Protein AF-A0A960VAU7-F1 (afdb_monomer_lite)

Sequence (285 aa):
MLDACRDVLYTSKSSSRNSIRTKRYDEAEVSAIFYSTKAGFFSYEDDESDYGVFTKYLIYGMEGKADENKDGVVSFYELEQYVQAGVKDWSLKKNKQQKPFTRLNSERTGDLAITIANNPDVSLVDKPVPKPSRSPYVLRSLILPGWGQFYEEKRKRGYAFSILSGLLFLNWYFKDKDHKTTQSEFDNLPIIPAVNGEGNVFAQNYLFSYSKREELNNSTIAVNQAFTILALVWFYNVFDAYYFKKEQNFFNLQFSMYKVNFPSENIPLNSKVETIYDLGLEWRF

Secondary structure (DSSP, 8-state):
-B-S--------S-S----TTGGGTTTSSSEEEEESS-TT----B-SSSSSBHHHHHHHHIIIIIT-SS-SSEEEHHHHHHHHHHHHHHHHHHTT-----EEEEES---S--EEEE----SS-TTTS---PPPSHHHHHHHHHSTTHHHHHTT-HHHHHHHHHHHHHHHHHHHHHHHHHHHHHHHHHT--PPP--TT-THHHHHHHHHHHHHHHHHHHHHHHHHHHHHHHHHHHHHHHHHHHH--S-------EEEEEE-----SS--TT-----PEEEEEE---

Foldseek 3Di:
DDQFAQEDPPDDDDDDPPDPDPPVCLPPQKDKDKYFADHNFGFACDPQFPDTQLVLQLQVQQLAVLVPVPPQFRWPVSSVVSSQVSSVVVCVVVVHDGGMDMDMDHDDDDIGTDHGNNPDPDGPRNDDDPDDDLVVLLVLLLVAQLRSCVVLVVNVNSVVRRVVLVVLVVQLVVLVVVLVVLVVVLVPDDQDDPDPDDPVSVVVNCVSNVVSVVVNVVSVVSNVVSVVVSVVSSVVSSVCSPPPNDPDPDWPFDWDWDFDDDPPDDDPPDDDDDGDIDTDTDGDD

pLDDT: mean 79.02, std 19.54, range [32.28, 98.31]

Radius of gyration: 34.98 Å; chains: 1; bounding box: 74×70×101 Å

Structure (mmCIF, N/CA/C/O backbone):
data_AF-A0A960VAU7-F1
#
_entry.id   AF-A0A960VAU7-F1
#
loop_
_atom_site.group_PDB
_atom_site.id
_atom_site.type_symbol
_atom_site.label_atom_id
_atom_site.label_alt_id
_atom_site.label_comp_id
_atom_site.label_asym_id
_atom_site.label_entity_id
_atom_site.label_seq_id
_atom_site.pdbx_PDB_ins_code
_atom_site.Cartn_x
_atom_site.Cartn_y
_atom_site.Cartn_z
_atom_site.occupancy
_atom_site.B_iso_or_equiv
_atom_site.auth_seq_id
_atom_site.auth_comp_id
_atom_site.auth_asym_id
_atom_site.auth_atom_id
_atom_site.pdbx_PDB_model_num
ATOM 1 N N . MET A 1 1 ? -20.290 5.180 19.093 1.00 76.06 1 MET A N 1
ATOM 2 C CA . MET A 1 1 ? -18.919 4.736 19.442 1.00 76.06 1 MET A CA 1
ATOM 3 C C . MET A 1 1 ? -17.935 5.476 18.551 1.00 76.06 1 MET A C 1
ATOM 5 O O . MET A 1 1 ? -18.303 5.785 17.424 1.00 76.06 1 MET A O 1
ATOM 9 N N . LEU A 1 2 ? -16.745 5.817 19.049 1.00 68.38 2 LEU A N 1
ATOM 10 C CA . LEU A 1 2 ? -15.728 6.557 18.298 1.00 68.38 2 LEU A CA 1
ATOM 11 C C . LEU A 1 2 ? -14.358 5.898 18.496 1.00 68.38 2 LEU A C 1
ATOM 13 O O . LEU A 1 2 ? -13.782 6.004 19.581 1.00 68.38 2 LEU A O 1
ATOM 17 N N . ASP A 1 3 ? -13.858 5.239 17.447 1.00 76.44 3 ASP A N 1
ATOM 18 C CA . ASP A 1 3 ? -12.515 4.655 17.411 1.00 76.44 3 ASP A CA 1
ATOM 19 C C . ASP A 1 3 ? -11.574 5.536 16.585 1.00 76.44 3 ASP A C 1
ATOM 21 O O . ASP A 1 3 ? -11.585 5.511 15.357 1.00 76.44 3 ASP A O 1
ATOM 25 N N . ALA A 1 4 ? -10.831 6.403 17.272 1.00 71.19 4 ALA A N 1
ATOM 26 C CA . ALA A 1 4 ? -9.833 7.272 16.663 1.00 71.19 4 ALA A CA 1
ATOM 27 C C . ALA A 1 4 ? -8.863 7.802 17.725 1.00 71.19 4 ALA A C 1
ATOM 29 O O . ALA A 1 4 ? -9.223 7.970 18.894 1.00 71.19 4 ALA A O 1
ATOM 30 N N . CYS A 1 5 ? -7.643 8.147 17.305 1.00 70.12 5 CYS A N 1
ATOM 31 C CA . CYS A 1 5 ? -6.726 8.930 18.131 1.00 70.12 5 CYS A CA 1
ATOM 32 C C . CYS A 1 5 ? -7.365 10.266 18.531 1.00 70.12 5 CYS A C 1
ATOM 34 O O . CYS A 1 5 ? -8.048 10.915 17.736 1.00 70.12 5 CYS A O 1
ATOM 36 N N . ARG A 1 6 ? -7.102 10.710 19.762 1.00 71.19 6 ARG A N 1
ATOM 37 C CA . ARG A 1 6 ? -7.610 11.989 20.279 1.00 71.19 6 ARG A CA 1
ATOM 38 C C . ARG A 1 6 ? -6.466 12.923 20.622 1.00 71.19 6 ARG A C 1
ATOM 40 O O . ARG A 1 6 ? -6.367 13.391 21.757 1.00 71.19 6 ARG A O 1
ATOM 47 N N . ASP A 1 7 ? -5.598 13.160 19.649 1.00 57.59 7 ASP A N 1
ATOM 48 C CA . ASP A 1 7 ? -4.445 14.023 19.852 1.00 57.59 7 ASP A CA 1
ATOM 49 C C . ASP A 1 7 ? -4.868 15.493 19.997 1.00 57.59 7 ASP A C 1
ATOM 51 O O . ASP A 1 7 ? -5.822 15.960 19.363 1.00 57.59 7 ASP A O 1
ATOM 55 N N . VAL A 1 8 ? -4.178 16.219 20.872 1.00 50.66 8 VAL A N 1
ATOM 56 C CA . VAL A 1 8 ? -4.416 17.645 21.091 1.00 50.66 8 VAL A CA 1
ATOM 57 C C . VAL A 1 8 ? -3.441 18.380 20.185 1.00 50.66 8 VAL A C 1
ATOM 59 O O . VAL A 1 8 ? -2.271 18.533 20.521 1.00 50.66 8 VAL A O 1
ATOM 62 N N . LEU A 1 9 ? -3.903 18.825 19.014 1.00 40.69 9 LEU A N 1
ATOM 63 C CA . LEU A 1 9 ? -3.088 19.666 18.138 1.00 40.69 9 LEU A CA 1
ATOM 64 C C . LEU A 1 9 ? -2.771 20.982 18.864 1.00 40.69 9 LEU A C 1
ATOM 66 O O . LEU A 1 9 ? -3.582 21.911 18.899 1.00 40.69 9 LEU A O 1
ATOM 70 N N . TYR A 1 10 ? -1.584 21.074 19.457 1.00 43.72 10 TYR A N 1
ATOM 71 C CA . TYR A 1 10 ? -1.000 22.346 19.854 1.00 43.72 10 TYR A CA 1
ATOM 72 C C . TYR A 1 10 ? -0.493 23.051 18.597 1.00 43.72 10 TYR A C 1
ATOM 74 O O . TYR A 1 10 ? 0.651 22.847 18.212 1.00 43.72 10 TYR A O 1
ATOM 82 N N . THR A 1 11 ? -1.321 23.879 17.948 1.00 39.28 11 THR A N 1
ATOM 83 C CA . THR A 1 11 ? -0.829 25.057 17.208 1.00 39.28 11 THR A CA 1
ATOM 84 C C . THR A 1 11 ? -1.952 25.954 16.659 1.00 39.28 11 THR A C 1
ATOM 86 O O . THR A 1 11 ? -2.894 25.486 16.034 1.00 39.28 11 THR A O 1
ATOM 89 N N . SER A 1 12 ? -1.762 27.252 16.934 1.00 35.28 12 SER A N 1
ATOM 90 C CA . SER A 1 12 ? -2.098 28.479 16.187 1.00 35.28 12 SER A CA 1
ATOM 91 C C . SER A 1 12 ? -3.520 28.777 15.663 1.00 35.28 12 SER A C 1
ATOM 93 O O . SER A 1 12 ? -4.378 27.936 15.434 1.00 35.28 12 SER A O 1
ATOM 95 N N . LYS A 1 13 ? -3.762 30.091 15.580 1.00 40.19 13 LYS A N 1
ATOM 96 C CA . LYS A 1 13 ? -5.006 30.804 15.267 1.00 40.19 13 LYS A CA 1
ATOM 97 C C . LYS A 1 13 ? -5.776 30.269 14.046 1.00 40.19 13 LYS A C 1
ATOM 99 O O . LYS A 1 13 ? -5.205 29.957 13.013 1.00 40.19 13 LYS A O 1
ATOM 104 N N . SER A 1 14 ? -7.100 30.365 14.192 1.00 36.12 14 SER A N 1
ATOM 105 C CA . SER A 1 14 ? -8.167 30.319 13.182 1.00 36.12 14 SER A CA 1
ATOM 106 C C . SER A 1 14 ? -8.413 28.994 12.455 1.00 36.12 14 SER A C 1
ATOM 108 O O . SER A 1 14 ? -7.985 28.786 11.329 1.00 36.12 14 SER A O 1
ATOM 110 N N . SER A 1 15 ? -9.273 28.167 13.044 1.00 36.00 15 SER A N 1
ATOM 111 C CA . SER A 1 15 ? -10.522 27.744 12.401 1.00 36.00 15 SER A CA 1
ATOM 112 C C . SER A 1 15 ? -11.427 27.111 13.460 1.00 36.00 15 SER A C 1
ATOM 114 O O . SER A 1 15 ? -10.957 26.498 14.416 1.00 36.00 15 SER A O 1
ATOM 116 N N . SER A 1 16 ? -12.724 27.359 13.332 1.00 43.41 16 SER A N 1
ATOM 117 C CA . SER A 1 16 ? -13.814 26.973 14.230 1.00 43.41 16 SER A CA 1
ATOM 118 C C . SER A 1 16 ? -13.639 25.591 14.893 1.00 43.41 16 SER A C 1
ATOM 120 O O . SER A 1 16 ? -13.709 24.556 14.233 1.00 43.41 16 SER A O 1
ATOM 122 N N . ARG A 1 17 ? -13.476 25.575 16.229 1.00 44.00 17 ARG A N 1
ATOM 123 C CA . ARG A 1 17 ? -13.615 24.382 17.088 1.00 44.00 17 ARG A CA 1
ATOM 124 C C . ARG A 1 17 ? -15.081 23.937 17.133 1.00 44.00 17 ARG A C 1
ATOM 126 O O . ARG A 1 17 ? -15.746 24.060 18.154 1.00 44.00 17 ARG A O 1
ATOM 133 N N . ASN A 1 18 ? -15.579 23.399 16.032 1.00 44.69 18 ASN A N 1
ATOM 134 C CA . ASN A 1 18 ? -16.808 22.621 16.024 1.00 44.69 18 ASN A CA 1
ATOM 135 C C . ASN A 1 18 ? -16.420 21.142 16.027 1.00 44.69 18 ASN A C 1
ATOM 137 O O . ASN A 1 18 ? -16.518 20.453 15.014 1.00 44.69 18 ASN A O 1
ATOM 141 N N . SER A 1 19 ? -15.957 20.654 17.186 1.00 49.19 19 SER A N 1
ATOM 142 C CA . SER A 1 19 ? -15.949 19.216 17.463 1.00 49.19 19 SER A CA 1
ATOM 143 C C . SER A 1 19 ? -17.355 18.688 17.192 1.00 49.19 19 SER A C 1
ATOM 145 O O . SER A 1 19 ? -18.313 19.336 17.619 1.00 49.19 19 SER A O 1
ATOM 147 N N . ILE A 1 20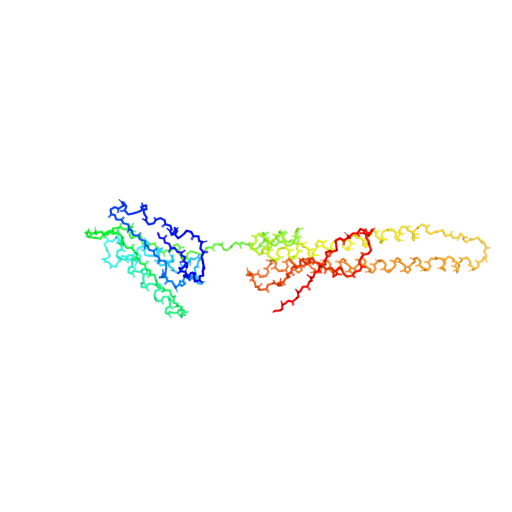 ? -17.462 17.570 16.468 1.00 50.12 20 ILE A N 1
ATOM 148 C CA . ILE A 1 20 ? -18.701 16.873 16.084 1.00 50.12 20 ILE A CA 1
ATOM 149 C C . ILE A 1 20 ? -19.822 17.164 17.093 1.00 50.12 20 ILE A C 1
ATOM 151 O O . ILE A 1 20 ? -19.800 16.674 18.217 1.00 50.12 20 ILE A O 1
ATOM 155 N N . ARG A 1 21 ? -20.723 18.066 16.680 1.00 47.34 21 ARG A N 1
ATOM 156 C CA . ARG A 1 21 ? -21.895 18.613 17.379 1.00 47.34 21 ARG A CA 1
ATOM 157 C C . ARG A 1 21 ? -22.299 17.878 18.670 1.00 47.34 21 ARG A C 1
ATOM 159 O O . ARG A 1 21 ? -23.204 17.052 18.644 1.00 47.34 21 ARG A O 1
ATOM 166 N N . THR A 1 22 ? -21.739 18.285 19.807 1.00 49.72 22 THR A N 1
ATOM 167 C CA . THR A 1 22 ? -22.285 17.983 21.146 1.00 49.72 22 THR A CA 1
ATOM 168 C C . THR A 1 22 ? -23.718 18.519 21.275 1.00 49.72 22 THR A C 1
ATOM 170 O O . THR A 1 22 ? -24.607 17.804 21.713 1.00 49.72 22 THR A O 1
ATOM 173 N N . LYS A 1 23 ? -23.978 19.705 20.699 1.00 44.09 23 LYS A N 1
ATOM 174 C CA . LYS A 1 23 ? -25.284 20.389 20.721 1.00 44.09 23 LYS A CA 1
ATOM 175 C C . LYS A 1 23 ? -26.468 19.614 20.132 1.00 44.09 23 LYS A C 1
ATOM 177 O O . LYS A 1 23 ? -27.598 19.991 20.391 1.00 44.09 23 LYS A O 1
ATOM 182 N N . ARG A 1 24 ? -26.243 18.593 19.292 1.00 44.56 24 ARG A N 1
ATOM 183 C CA . ARG A 1 24 ? -27.342 17.840 18.648 1.00 44.56 24 ARG A CA 1
ATOM 184 C C . ARG A 1 24 ? -27.825 16.649 19.477 1.00 44.56 24 ARG A C 1
ATOM 186 O O . ARG A 1 24 ? -28.847 16.072 19.139 1.00 44.56 24 ARG A O 1
ATOM 193 N N . TYR A 1 25 ? -27.071 16.284 20.511 1.00 48.47 25 TYR A N 1
ATOM 194 C CA . TYR A 1 25 ? -27.387 15.188 21.426 1.00 48.47 25 TYR A CA 1
ATOM 195 C C . TYR A 1 25 ? -27.735 15.690 22.831 1.00 48.47 25 TYR A C 1
ATOM 197 O O . TYR A 1 25 ? -28.168 14.894 23.651 1.00 48.47 25 TYR A O 1
ATOM 205 N N . ASP A 1 26 ? -27.583 16.994 23.095 1.00 50.84 26 ASP A N 1
ATOM 206 C CA . A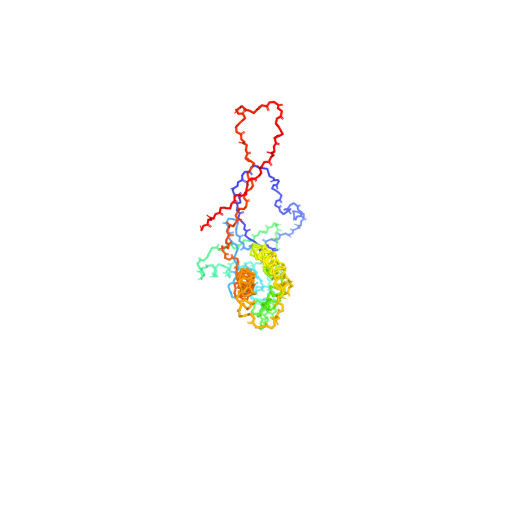SP A 1 26 ? -27.997 17.623 24.357 1.00 50.84 26 ASP A CA 1
ATOM 207 C C . ASP A 1 26 ? -29.534 17.588 24.550 1.00 50.84 26 ASP A C 1
ATOM 209 O O . ASP A 1 26 ? -30.010 17.752 25.666 1.00 50.84 26 ASP A O 1
ATOM 213 N N . GLU A 1 27 ? -30.309 17.345 23.481 1.00 51.97 27 GLU A N 1
ATOM 214 C CA . GLU A 1 27 ? -31.772 17.150 23.517 1.00 51.97 27 GLU A CA 1
ATOM 215 C C . GLU A 1 27 ? -32.192 15.682 23.735 1.00 51.97 27 GLU A C 1
ATOM 217 O O . GLU A 1 27 ? -33.371 15.405 23.946 1.00 51.97 27 GLU A O 1
ATOM 222 N N . ALA A 1 28 ? -31.259 14.725 23.654 1.00 55.03 28 ALA A N 1
ATOM 223 C CA . ALA A 1 28 ? -31.566 13.322 23.910 1.00 55.03 28 ALA A CA 1
ATOM 224 C C . ALA A 1 28 ? -31.606 13.070 25.422 1.00 55.03 28 ALA A C 1
ATOM 226 O O . ALA A 1 28 ? -30.663 13.417 26.128 1.00 55.03 28 ALA A O 1
ATOM 227 N N . GLU A 1 29 ? -32.665 12.415 25.906 1.00 68.44 29 GLU A N 1
ATOM 228 C CA . GLU A 1 29 ? -32.838 12.104 27.333 1.00 68.44 29 GLU A CA 1
ATOM 229 C C . GLU A 1 29 ? -31.673 11.275 27.889 1.00 68.44 29 GLU A C 1
ATOM 231 O O . GLU A 1 29 ? -31.278 11.474 29.031 1.00 68.44 29 GLU A O 1
ATOM 236 N N . VAL A 1 30 ? -31.067 10.404 27.070 1.00 74.31 30 VAL A N 1
ATOM 237 C CA . VAL A 1 30 ? -29.842 9.657 27.391 1.00 74.31 30 VAL A CA 1
ATOM 238 C C . VAL A 1 30 ? -28.910 9.627 26.179 1.00 74.31 30 VAL A C 1
ATOM 240 O O . VAL A 1 30 ? -29.268 9.106 25.124 1.00 74.31 30 VAL A O 1
ATOM 243 N N . SER A 1 31 ? -27.681 10.136 26.325 1.00 81.06 31 SER A N 1
ATOM 244 C CA . SER A 1 31 ? -26.626 10.007 25.309 1.00 81.06 31 SER A CA 1
ATOM 245 C C . S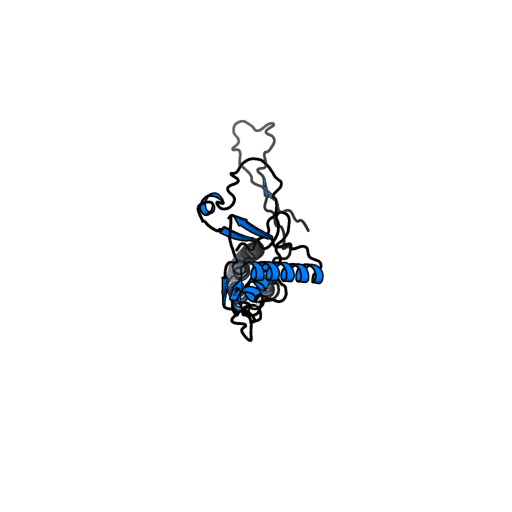ER A 1 31 ? -25.348 9.432 25.912 1.00 81.06 31 SER A C 1
ATOM 247 O O . SER A 1 31 ? -24.770 10.014 26.831 1.00 81.06 31 SER A O 1
ATOM 249 N N . ALA A 1 32 ? -24.844 8.342 25.332 1.00 84.56 32 ALA A N 1
ATOM 250 C CA . ALA A 1 32 ? -23.584 7.726 25.727 1.00 84.56 32 ALA A CA 1
ATOM 251 C C . ALA A 1 32 ? -22.605 7.599 24.553 1.00 84.56 32 ALA A C 1
ATOM 253 O O . ALA A 1 32 ? -22.964 7.191 23.448 1.00 84.56 32 ALA A O 1
ATOM 254 N N . ILE A 1 33 ? -21.337 7.931 24.795 1.00 86.50 33 ILE A N 1
ATOM 255 C CA . ILE A 1 33 ? -20.266 7.862 23.802 1.00 86.50 33 ILE A CA 1
ATOM 256 C C . ILE A 1 33 ? -19.095 7.076 24.382 1.00 86.50 33 ILE A C 1
ATOM 258 O O . ILE A 1 33 ? -18.392 7.565 25.263 1.00 86.50 33 ILE A O 1
ATOM 262 N N . PHE A 1 34 ? -18.840 5.894 23.826 1.00 89.00 34 PHE A N 1
ATOM 263 C CA . PHE A 1 34 ? -17.594 5.162 24.040 1.00 89.00 34 PHE A CA 1
ATOM 264 C C . PHE A 1 34 ? -16.494 5.721 23.132 1.00 89.00 34 PHE A C 1
ATOM 266 O O . PHE A 1 34 ? -16.633 5.686 21.905 1.00 89.00 34 PHE A O 1
ATOM 273 N N . TYR A 1 35 ? -15.420 6.229 23.731 1.00 88.88 35 TYR A N 1
ATOM 274 C CA . TYR A 1 35 ? -14.193 6.637 23.053 1.00 88.88 35 TYR A CA 1
ATOM 275 C C . TYR A 1 35 ? -13.119 5.563 23.224 1.00 88.88 35 TYR A C 1
ATOM 277 O O . TYR A 1 35 ? -12.860 5.118 24.346 1.00 88.88 35 TYR A O 1
ATOM 285 N N . SER A 1 36 ? -12.423 5.225 22.137 1.00 88.56 36 SER A N 1
ATOM 286 C CA . SER A 1 36 ? -11.337 4.237 22.169 1.00 88.56 36 SER A CA 1
ATOM 287 C C . SER A 1 36 ? -10.146 4.636 23.032 1.00 88.56 36 SER A C 1
ATOM 289 O O . SER A 1 36 ? -9.410 3.775 23.517 1.00 88.56 36 SER A O 1
ATOM 291 N N . THR A 1 37 ? -9.964 5.938 23.262 1.00 88.38 37 THR A N 1
ATOM 292 C CA . THR A 1 37 ? -8.900 6.467 24.110 1.00 88.38 37 THR A CA 1
ATOM 293 C C . THR A 1 37 ? -9.269 7.830 24.722 1.00 88.38 37 THR A C 1
ATOM 295 O O . THR A 1 37 ? -10.202 8.512 24.278 1.00 88.38 37 THR A O 1
ATOM 298 N N . LYS A 1 38 ? -8.557 8.248 25.774 1.00 85.75 38 LYS A N 1
ATOM 299 C CA . LYS A 1 38 ? -8.675 9.579 26.394 1.00 85.75 38 LYS A CA 1
ATOM 300 C C . LYS A 1 38 ? -8.021 10.638 25.503 1.00 85.75 38 LYS A C 1
ATOM 302 O O . LYS A 1 38 ? -7.160 10.336 24.685 1.00 85.75 38 LYS A O 1
ATOM 307 N N . ALA A 1 39 ? -8.419 11.899 25.672 1.00 81.69 39 ALA A N 1
ATOM 308 C CA . ALA A 1 39 ? -7.739 13.005 24.996 1.00 81.69 39 ALA A CA 1
ATOM 309 C C . ALA A 1 39 ? -6.242 13.026 25.366 1.00 81.69 39 ALA A C 1
ATOM 311 O O . ALA A 1 39 ? -5.904 12.858 26.537 1.00 81.69 39 ALA A O 1
ATOM 312 N N . GLY A 1 40 ? -5.375 13.209 24.369 1.00 78.81 40 GLY A N 1
ATOM 313 C CA . GLY A 1 40 ? -3.916 13.143 24.500 1.00 78.81 40 GLY A CA 1
ATOM 314 C C . GLY A 1 40 ? -3.318 11.732 24.449 1.00 78.81 40 GLY A C 1
ATOM 315 O O . GLY A 1 40 ? -2.120 11.587 24.662 1.00 78.81 40 GLY A O 1
ATOM 316 N N . PHE A 1 41 ? -4.119 10.693 24.184 1.00 85.25 41 PHE A N 1
ATOM 317 C CA . PHE A 1 41 ? -3.646 9.313 24.044 1.00 85.25 41 PHE A CA 1
ATOM 318 C C . PHE A 1 41 ? -3.901 8.767 22.631 1.00 85.25 41 PHE A C 1
ATOM 320 O O . PHE A 1 41 ? -4.758 9.257 21.888 1.00 85.25 41 PHE A O 1
ATOM 327 N N . PHE A 1 42 ? -3.153 7.722 22.274 1.00 85.75 42 PHE A N 1
ATOM 328 C CA . PHE A 1 42 ? -3.274 7.021 20.996 1.00 85.75 42 PHE A CA 1
ATOM 329 C C . PHE A 1 42 ? -4.358 5.934 21.057 1.00 85.75 42 PHE A C 1
ATOM 331 O O . PHE A 1 42 ? -4.617 5.371 22.127 1.00 85.75 42 PHE A O 1
ATOM 338 N N . SER A 1 43 ? -4.994 5.666 19.913 1.00 88.81 43 SER A N 1
ATOM 339 C CA . SER A 1 43 ? -5.745 4.429 19.655 1.00 88.81 43 SER A CA 1
ATOM 340 C C . SER A 1 43 ? -4.847 3.514 18.829 1.00 88.81 43 SER A C 1
ATOM 342 O O . SER A 1 43 ? -4.208 3.993 17.889 1.00 88.81 43 SER A O 1
ATOM 344 N N . TYR A 1 44 ? -4.747 2.240 19.201 1.00 90.50 44 TYR A N 1
ATOM 345 C CA . TYR A 1 44 ? -3.898 1.272 18.513 1.00 90.50 44 TYR A CA 1
ATOM 346 C C . TYR A 1 44 ? -4.725 0.244 17.746 1.00 90.50 44 TYR A C 1
ATOM 348 O O . TYR A 1 44 ? -5.819 -0.140 18.165 1.00 90.50 44 TYR A O 1
ATOM 356 N N . GLU A 1 45 ? -4.132 -0.233 16.656 1.00 89.38 45 GLU A N 1
ATOM 357 C CA . GLU A 1 45 ? -4.542 -1.458 15.976 1.00 89.38 45 GLU A CA 1
ATOM 358 C C . GLU A 1 45 ? -4.029 -2.678 16.745 1.00 89.38 45 GLU A C 1
ATOM 360 O O . GLU A 1 45 ? -2.961 -2.627 17.365 1.00 89.38 45 GLU A O 1
ATOM 365 N N . ASP A 1 46 ? -4.797 -3.763 16.728 1.00 86.19 46 ASP A N 1
ATOM 366 C CA . ASP A 1 46 ? -4.351 -5.043 17.266 1.00 86.19 46 ASP A CA 1
ATOM 367 C C . ASP A 1 46 ? -3.521 -5.792 16.212 1.00 86.19 46 ASP A C 1
ATOM 369 O O . ASP A 1 46 ? -3.879 -5.839 15.043 1.00 86.19 46 ASP A O 1
ATOM 373 N N . ASP A 1 47 ? -2.398 -6.398 16.600 1.00 81.81 47 ASP A N 1
ATOM 374 C CA . ASP A 1 47 ? -1.538 -7.109 15.636 1.00 81.81 47 ASP A CA 1
ATOM 375 C C . ASP A 1 47 ? -2.123 -8.473 15.216 1.00 81.81 47 ASP A C 1
ATOM 377 O O . ASP A 1 47 ? -1.705 -9.067 14.218 1.00 81.81 47 ASP A O 1
ATOM 381 N N . GLU A 1 48 ? -3.047 -8.997 16.024 1.00 82.69 48 GLU A N 1
ATOM 382 C CA . GLU A 1 48 ? -3.607 -10.348 15.924 1.00 82.69 48 GLU A CA 1
ATOM 383 C C . GLU A 1 48 ? -4.993 -10.370 15.265 1.00 82.69 48 GLU A C 1
ATOM 385 O O . GLU A 1 48 ? -5.463 -11.440 14.881 1.00 82.69 48 GLU A O 1
ATOM 390 N N . SER A 1 49 ? -5.632 -9.211 15.097 1.00 83.81 49 SER A N 1
ATOM 391 C CA . SER A 1 49 ? -6.928 -9.067 14.433 1.00 83.81 49 SER A CA 1
ATOM 392 C C . SER A 1 49 ? -6.920 -7.871 13.481 1.00 83.81 49 SER A C 1
ATOM 394 O O . SER A 1 49 ? -6.086 -6.983 13.592 1.00 83.81 49 SER A O 1
ATOM 396 N N . ASP A 1 50 ? -7.862 -7.829 12.542 1.00 82.88 50 ASP A N 1
ATOM 397 C CA . ASP A 1 50 ? -7.994 -6.717 11.585 1.00 82.88 50 ASP A CA 1
ATOM 398 C C . ASP A 1 50 ? -8.760 -5.512 12.178 1.00 82.88 50 ASP A C 1
ATOM 400 O O . ASP A 1 50 ? -9.245 -4.646 11.449 1.00 82.88 50 ASP A O 1
ATOM 404 N N . TYR A 1 51 ? -8.894 -5.460 13.506 1.00 88.75 51 TYR A N 1
ATOM 405 C CA . TYR A 1 51 ? -9.632 -4.429 14.225 1.00 88.75 51 TYR A CA 1
ATOM 406 C C . TYR A 1 51 ? -8.717 -3.636 15.161 1.00 88.75 51 TYR A C 1
ATOM 408 O O . TYR A 1 51 ? -7.778 -4.168 15.759 1.00 88.75 51 TYR A O 1
ATOM 416 N N . GLY A 1 52 ? -9.097 -2.379 15.394 1.00 91.56 52 GLY A N 1
ATOM 417 C CA . GLY A 1 52 ? -8.587 -1.585 16.505 1.00 91.56 52 GLY A CA 1
ATOM 418 C C . GLY A 1 52 ? -8.771 -2.322 17.828 1.00 91.56 52 GLY A C 1
ATOM 419 O O . GLY A 1 52 ? -9.787 -2.988 18.034 1.00 91.56 52 GLY A O 1
ATOM 420 N N . VAL A 1 53 ? -7.832 -2.177 18.763 1.00 94.44 53 VAL A N 1
ATOM 421 C CA . VAL A 1 53 ? -7.878 -2.871 20.067 1.00 94.44 53 VAL A CA 1
ATOM 422 C C . VAL A 1 53 ? -9.195 -2.595 20.792 1.00 94.44 53 VAL A C 1
ATOM 424 O O . VAL A 1 53 ? -9.816 -3.502 21.343 1.00 94.44 53 VAL A O 1
ATOM 427 N N . PHE A 1 54 ? -9.655 -1.342 20.765 1.00 95.75 54 PHE A N 1
ATOM 428 C CA . PHE A 1 54 ? -10.947 -0.960 21.330 1.00 95.75 54 PHE A CA 1
ATOM 429 C C . PHE A 1 54 ? -12.106 -1.671 20.626 1.00 95.75 54 PHE A C 1
ATOM 431 O O . PHE A 1 54 ? -12.953 -2.261 21.292 1.00 95.75 54 PHE A O 1
ATOM 438 N N . THR A 1 55 ? -12.123 -1.644 19.292 1.00 95.00 55 THR A N 1
ATOM 439 C CA . THR A 1 55 ? -13.163 -2.289 18.483 1.00 95.00 55 THR A CA 1
ATOM 440 C C . THR A 1 55 ? -13.202 -3.804 18.715 1.00 95.00 55 THR A C 1
ATOM 442 O O . THR A 1 55 ? -14.285 -4.364 18.860 1.00 95.00 55 THR A O 1
ATOM 445 N N . LYS A 1 56 ? -12.046 -4.462 18.867 1.00 94.88 56 LYS A N 1
ATOM 446 C CA . LYS A 1 56 ? -11.932 -5.880 19.240 1.00 94.88 56 LYS A CA 1
ATOM 447 C C . LYS A 1 56 ? -12.674 -6.203 20.539 1.00 94.88 56 LYS A C 1
ATOM 449 O O . LYS A 1 56 ? -13.548 -7.067 20.549 1.00 94.88 56 LYS A O 1
ATOM 454 N N . TYR A 1 57 ? -12.362 -5.501 21.630 1.00 96.56 57 TYR A N 1
ATOM 455 C CA . TYR A 1 57 ? -13.022 -5.753 22.917 1.00 96.56 57 TYR A CA 1
ATOM 456 C C . TYR A 1 57 ? -14.487 -5.328 22.921 1.00 96.56 57 TYR A C 1
ATOM 458 O O . TYR A 1 57 ? -15.301 -5.942 23.605 1.00 96.56 57 TYR A O 1
ATOM 466 N N . LEU A 1 58 ? -14.838 -4.315 22.135 1.00 96.00 58 LEU A N 1
ATOM 467 C CA . LEU A 1 58 ? -16.220 -3.904 21.962 1.00 96.00 58 LEU A CA 1
ATOM 468 C C . LEU A 1 58 ? -17.058 -5.006 21.297 1.00 96.00 58 LEU A C 1
ATOM 470 O O . LEU A 1 58 ? -18.129 -5.327 21.802 1.00 96.00 58 LEU A O 1
ATOM 474 N N . ILE A 1 59 ? -16.561 -5.610 20.212 1.00 95.31 59 ILE A N 1
ATOM 475 C CA . ILE A 1 59 ? -17.240 -6.722 19.529 1.00 95.31 59 ILE A CA 1
ATOM 476 C C . ILE A 1 59 ? -17.376 -7.914 20.477 1.00 95.31 59 ILE A C 1
ATOM 478 O O . ILE A 1 59 ? -18.482 -8.410 20.662 1.00 95.31 59 ILE A O 1
ATOM 482 N N . TYR A 1 60 ? -16.290 -8.324 21.138 1.00 96.56 60 TYR A N 1
ATOM 483 C CA . TYR A 1 60 ? -16.335 -9.407 22.125 1.00 96.56 60 TYR A CA 1
ATOM 484 C C . TYR A 1 60 ? -17.366 -9.163 23.233 1.00 96.56 60 TYR A C 1
ATOM 486 O O . TYR A 1 60 ? -18.108 -10.077 23.594 1.00 96.56 60 TYR A O 1
ATOM 494 N N . GLY A 1 61 ? -17.419 -7.941 23.770 1.00 96.69 61 GLY A N 1
ATOM 495 C CA . GLY A 1 61 ? -18.382 -7.576 24.800 1.00 96.69 61 GLY A CA 1
ATOM 496 C C . GLY A 1 61 ? -19.816 -7.670 24.287 1.00 96.69 61 GLY A C 1
ATOM 497 O O . GLY A 1 61 ? -20.647 -8.311 24.921 1.00 96.69 61 GLY A O 1
ATOM 498 N N . MET A 1 62 ? -20.089 -7.116 23.102 1.00 96.12 62 MET A N 1
ATOM 499 C CA . MET A 1 62 ? -21.416 -7.164 22.477 1.00 96.12 62 MET A CA 1
ATOM 500 C C . MET A 1 62 ? -21.854 -8.574 22.052 1.00 96.12 62 MET A C 1
ATOM 502 O O . MET A 1 62 ? -23.046 -8.852 21.969 1.00 96.12 62 MET A O 1
ATOM 506 N N . GLU A 1 63 ? -20.916 -9.478 21.781 1.00 96.38 63 GLU A N 1
ATOM 507 C CA . GLU A 1 63 ? -21.225 -10.881 21.495 1.00 96.38 63 GLU A CA 1
ATOM 508 C C . GLU A 1 63 ? -21.675 -11.655 22.743 1.00 96.38 63 GLU A C 1
ATOM 510 O O . GLU A 1 63 ? -22.236 -12.738 22.598 1.00 96.38 63 GLU A O 1
ATOM 515 N N . GLY A 1 64 ? -21.483 -11.108 23.947 1.00 95.19 64 GLY A N 1
ATOM 516 C CA . GLY A 1 64 ? -21.916 -11.721 25.205 1.00 95.19 64 GLY A CA 1
ATOM 517 C C . GLY A 1 64 ? -20.804 -11.925 26.229 1.00 95.19 64 GLY A C 1
ATOM 518 O O . GLY A 1 64 ? -21.105 -12.240 27.373 1.00 95.19 64 GLY A O 1
ATOM 519 N N . LYS A 1 65 ? -19.526 -11.691 25.886 1.00 96.88 65 LYS A N 1
ATOM 520 C CA . LYS A 1 65 ? -18.420 -11.875 26.851 1.00 96.88 65 LYS A CA 1
ATOM 521 C C . LYS A 1 65 ? -18.429 -10.850 27.990 1.00 96.88 65 LYS A C 1
ATOM 523 O O . LYS A 1 65 ? -17.702 -11.038 28.960 1.00 96.88 65 LYS A O 1
ATOM 528 N N . ALA A 1 66 ? -19.200 -9.773 27.844 1.00 96.94 66 ALA A N 1
ATOM 529 C CA . ALA A 1 66 ? -19.400 -8.765 28.877 1.00 96.94 66 ALA A CA 1
ATOM 530 C C . ALA A 1 66 ? -20.534 -9.108 29.861 1.00 96.94 66 ALA A C 1
ATOM 532 O O . ALA A 1 66 ? -20.643 -8.419 30.864 1.00 96.94 66 ALA A O 1
ATOM 533 N N . ASP A 1 67 ? -21.345 -10.144 29.610 1.00 95.75 67 ASP A N 1
ATOM 534 C CA . ASP A 1 67 ? -22.424 -10.584 30.511 1.00 95.75 67 ASP A CA 1
ATOM 535 C C . ASP A 1 67 ? -21.828 -11.240 31.777 1.00 95.75 67 ASP A C 1
ATOM 537 O O . ASP A 1 67 ? -21.638 -12.458 31.865 1.00 95.75 67 ASP A O 1
ATOM 541 N N . GLU A 1 68 ? -21.423 -10.405 32.738 1.00 93.69 68 GLU A N 1
ATOM 542 C CA . GLU A 1 68 ? -20.786 -10.836 33.986 1.00 93.69 68 GLU A CA 1
ATOM 543 C C . GLU A 1 68 ? -21.787 -11.504 34.933 1.00 93.69 68 GLU A C 1
ATOM 545 O O . GLU A 1 68 ? -21.436 -12.454 35.644 1.00 93.69 68 GLU A O 1
ATOM 550 N N . ASN A 1 69 ? -23.029 -11.012 34.947 1.00 91.94 69 ASN A N 1
ATOM 551 C CA . ASN A 1 69 ? -24.072 -11.482 35.851 1.00 91.94 69 ASN A CA 1
ATOM 552 C C . ASN A 1 69 ? -24.801 -12.748 35.331 1.00 91.94 69 ASN A C 1
ATOM 554 O O . ASN A 1 69 ? -25.442 -13.445 36.124 1.00 91.94 69 ASN A O 1
ATOM 558 N N . LYS A 1 70 ? -24.616 -13.093 34.047 1.00 94.50 70 LYS A N 1
ATOM 559 C CA . LYS A 1 70 ? -25.183 -14.249 33.331 1.00 94.50 70 LYS A CA 1
ATOM 560 C C . LYS A 1 70 ? -26.705 -14.223 33.214 1.00 94.50 70 LYS A C 1
ATOM 562 O O . LYS A 1 70 ? -27.340 -15.282 33.243 1.00 94.50 70 LYS A O 1
ATOM 567 N N . ASP A 1 71 ? -27.294 -13.040 33.091 1.00 88.19 71 ASP A N 1
ATOM 568 C CA . ASP A 1 71 ? -28.730 -12.854 32.870 1.00 88.19 71 ASP A CA 1
ATOM 569 C C . ASP A 1 71 ? -29.130 -12.979 31.386 1.00 88.19 71 ASP A C 1
ATOM 571 O O . ASP A 1 71 ? -30.321 -12.966 31.058 1.00 88.19 71 ASP A O 1
ATOM 575 N N . GLY A 1 72 ? -28.154 -13.186 30.493 1.00 89.75 72 GLY A N 1
ATOM 576 C CA . GLY A 1 72 ? -28.362 -13.332 29.055 1.00 89.75 72 GLY A CA 1
ATOM 577 C C . GLY A 1 72 ? -28.446 -11.997 28.316 1.00 89.75 72 GLY A C 1
ATOM 578 O O . GLY A 1 72 ? -28.706 -11.978 27.108 1.00 89.75 72 GLY A O 1
ATOM 579 N N . VAL A 1 73 ? -28.227 -10.880 29.004 1.00 90.75 73 VAL A N 1
ATOM 580 C CA . VAL A 1 73 ? -28.210 -9.528 28.459 1.00 90.75 73 VAL A CA 1
ATOM 581 C C . VAL A 1 73 ? -26.861 -8.898 28.782 1.00 90.75 73 VAL A C 1
ATOM 583 O O . VAL A 1 73 ? -26.281 -9.106 29.831 1.00 90.75 73 VAL A O 1
ATOM 586 N N . VAL A 1 74 ? -26.338 -8.111 27.848 1.00 92.19 74 VAL A N 1
ATOM 587 C CA . VAL A 1 74 ? -25.176 -7.262 28.104 1.00 92.19 74 VAL A CA 1
ATOM 588 C C . VAL A 1 74 ? -25.673 -5.850 28.348 1.00 92.19 74 VAL A C 1
ATOM 590 O O . VAL A 1 74 ? -26.240 -5.206 27.451 1.00 92.19 74 VAL A O 1
ATOM 593 N N . SER A 1 75 ? -25.445 -5.357 29.557 1.00 92.81 75 SER A N 1
ATOM 594 C CA . SER A 1 75 ? -25.771 -3.997 29.955 1.00 92.81 75 SER A CA 1
ATOM 595 C C . SER A 1 75 ? -24.719 -2.981 29.492 1.00 92.81 75 SER A C 1
ATOM 597 O O . SER A 1 75 ? -23.612 -3.307 29.056 1.00 92.81 75 SER A O 1
ATOM 599 N N . PHE A 1 76 ? -25.057 -1.697 29.584 1.00 92.25 76 PHE A N 1
ATOM 600 C CA . PHE A 1 76 ? -24.142 -0.603 29.289 1.00 92.25 76 PHE A CA 1
ATOM 601 C C . PHE A 1 76 ? -22.949 -0.600 30.243 1.00 92.25 76 PHE A C 1
ATOM 603 O O . PHE A 1 76 ? -21.818 -0.402 29.796 1.00 92.25 76 PHE A O 1
ATOM 610 N N . TYR A 1 77 ? -23.200 -0.803 31.540 1.00 91.75 77 TYR A N 1
ATOM 611 C CA . TYR A 1 77 ? -22.147 -0.846 32.549 1.00 91.75 77 TYR A CA 1
ATOM 612 C C . TYR A 1 77 ? -21.220 -2.043 32.336 1.00 91.75 77 TYR A C 1
ATOM 614 O O . TYR A 1 77 ? -20.003 -1.878 32.333 1.00 91.75 77 TYR A O 1
ATOM 622 N N . GLU A 1 78 ? -21.788 -3.218 32.083 1.00 95.69 78 GLU A N 1
ATOM 623 C CA . GLU A 1 78 ? -21.052 -4.441 31.763 1.00 95.69 78 GLU A CA 1
ATOM 624 C C . GLU A 1 78 ? -20.158 -4.262 30.537 1.00 95.69 78 GLU A C 1
ATOM 626 O O . GLU A 1 78 ? -18.951 -4.512 30.587 1.00 95.69 78 GLU A O 1
ATOM 631 N N . LEU A 1 79 ? -20.716 -3.730 29.447 1.00 96.25 79 LEU A N 1
ATOM 632 C CA . LEU A 1 79 ? -19.950 -3.456 28.238 1.00 96.25 79 LEU A CA 1
ATOM 633 C C . LEU A 1 79 ? -18.832 -2.435 28.487 1.00 96.25 79 LEU A C 1
ATOM 635 O O . LEU A 1 79 ? -17.718 -2.596 27.985 1.00 96.25 79 LEU A O 1
ATOM 639 N N . GLU A 1 80 ? -19.108 -1.384 29.263 1.00 95.12 80 GLU A N 1
ATOM 640 C CA . GLU A 1 80 ? -18.105 -0.392 29.644 1.00 95.12 80 GLU A CA 1
ATOM 641 C C . GLU A 1 80 ? -16.950 -1.023 30.426 1.00 95.12 80 GLU A C 1
ATOM 643 O O . GLU A 1 80 ? -15.791 -0.827 30.047 1.00 95.12 80 GLU A O 1
ATOM 648 N N . GLN A 1 81 ? -17.251 -1.770 31.492 1.00 96.06 81 GLN A N 1
ATOM 649 C CA . GLN A 1 81 ? -16.240 -2.417 32.327 1.00 96.06 81 GLN A CA 1
ATOM 650 C C . GLN A 1 81 ? -15.413 -3.408 31.511 1.00 96.06 81 GLN A C 1
ATOM 652 O O . GLN A 1 81 ? -14.181 -3.343 31.540 1.00 96.06 81 GLN A O 1
ATOM 657 N N . TYR A 1 82 ? -16.072 -4.245 30.706 1.00 97.38 82 TYR A N 1
ATOM 658 C CA . TYR A 1 82 ? -15.416 -5.238 29.864 1.00 97.38 82 TYR A CA 1
ATOM 659 C C . TYR A 1 82 ? -14.422 -4.601 28.886 1.00 97.38 82 TYR A C 1
ATOM 661 O O . TYR A 1 82 ? -13.257 -5.001 28.810 1.00 97.38 82 TYR A O 1
ATOM 669 N N . VAL A 1 83 ? -14.849 -3.561 28.160 1.00 96.75 83 VAL A N 1
ATOM 670 C CA . VAL A 1 83 ? -13.985 -2.868 27.194 1.00 96.75 83 VAL A CA 1
ATOM 671 C C . VAL A 1 83 ? -12.832 -2.154 27.900 1.00 96.75 83 VAL A C 1
ATOM 673 O O . VAL A 1 83 ? -11.691 -2.215 27.435 1.00 96.75 83 VAL A O 1
ATOM 676 N N . GLN A 1 84 ? -13.092 -1.490 29.031 1.00 95.69 84 GLN A N 1
ATOM 677 C CA . GLN A 1 84 ? -12.046 -0.803 29.791 1.00 95.69 84 GLN A CA 1
ATOM 678 C C . GLN A 1 84 ? -11.001 -1.775 30.344 1.00 95.69 84 GLN A C 1
ATOM 680 O O . GLN A 1 84 ? -9.802 -1.502 30.228 1.00 95.69 84 GLN A O 1
ATOM 685 N N . ALA A 1 85 ? -11.437 -2.907 30.896 1.00 96.62 85 ALA A N 1
ATOM 686 C CA . ALA A 1 85 ? -10.562 -3.958 31.396 1.00 96.62 85 ALA A CA 1
ATOM 687 C C . ALA A 1 85 ? -9.735 -4.579 30.262 1.00 96.62 85 ALA A C 1
ATOM 689 O O . ALA A 1 85 ? -8.507 -4.605 30.340 1.00 96.62 85 ALA A O 1
ATOM 690 N N . GLY A 1 86 ? -10.381 -4.973 29.163 1.00 96.50 86 GLY A N 1
ATOM 691 C CA . GLY A 1 86 ? -9.720 -5.605 28.024 1.00 96.50 86 GLY A CA 1
ATOM 692 C C . GLY A 1 86 ? -8.630 -4.736 27.393 1.00 96.50 86 GLY A C 1
ATOM 693 O O . GLY A 1 86 ? -7.488 -5.173 27.233 1.00 96.50 86 GLY A O 1
ATOM 694 N N . VAL A 1 87 ? -8.935 -3.469 27.096 1.00 96.00 87 VAL A N 1
ATOM 695 C CA . VAL A 1 87 ? -7.953 -2.547 26.498 1.00 96.00 87 VAL A CA 1
ATOM 696 C C . VAL A 1 87 ? -6.816 -2.227 27.473 1.00 96.00 87 VAL A C 1
ATOM 698 O O . VAL A 1 87 ? -5.666 -2.075 27.048 1.00 96.00 87 VAL A O 1
ATOM 701 N N . LYS A 1 88 ? -7.102 -2.135 28.780 1.00 95.25 88 LYS A N 1
ATOM 702 C CA . LYS A 1 88 ? -6.077 -1.935 29.815 1.00 95.25 88 LYS A CA 1
ATOM 703 C C . LYS A 1 88 ? -5.130 -3.132 29.883 1.00 95.25 88 LYS A C 1
ATOM 705 O O . LYS A 1 88 ? -3.916 -2.934 29.870 1.00 95.25 88 LYS A O 1
ATOM 710 N N . ASP A 1 89 ? -5.663 -4.347 29.899 1.00 95.94 89 ASP A N 1
ATOM 711 C CA . ASP A 1 89 ? -4.869 -5.575 29.940 1.00 95.94 89 ASP A CA 1
ATOM 712 C C . ASP A 1 89 ? -4.007 -5.733 28.687 1.00 95.94 89 ASP A C 1
ATOM 714 O O . ASP A 1 89 ? -2.819 -6.047 28.784 1.00 95.94 89 ASP A O 1
ATOM 718 N N . TRP A 1 90 ? -4.569 -5.456 27.508 1.00 95.56 90 TRP A N 1
ATOM 719 C CA . TRP A 1 90 ? -3.812 -5.420 26.256 1.00 95.56 90 TRP A CA 1
ATOM 720 C C . TRP A 1 90 ? -2.691 -4.373 26.301 1.00 95.56 90 TRP A C 1
ATOM 722 O O . TRP A 1 90 ? -1.545 -4.676 25.963 1.00 95.56 90 TRP A O 1
ATOM 732 N N . SER A 1 91 ? -2.995 -3.164 26.787 1.00 94.12 91 SER A N 1
ATOM 733 C CA . SER A 1 91 ? -2.030 -2.063 26.900 1.00 94.12 91 SER A CA 1
ATOM 734 C C . SER A 1 91 ? -0.846 -2.444 27.789 1.00 94.12 91 SER A C 1
ATOM 736 O O . SER A 1 91 ? 0.304 -2.211 27.416 1.00 94.12 91 SER A O 1
ATOM 738 N N . LEU A 1 92 ? -1.112 -3.094 28.928 1.00 94.00 92 LEU A N 1
ATOM 739 C CA . LEU A 1 92 ? -0.076 -3.602 29.828 1.00 94.00 92 LEU A CA 1
ATOM 740 C C . LEU A 1 92 ? 0.778 -4.684 29.153 1.00 94.00 92 LEU A C 1
ATOM 742 O O . LEU A 1 92 ? 2.004 -4.600 29.184 1.00 94.00 92 LEU A O 1
ATOM 746 N N . LYS A 1 93 ? 0.148 -5.663 28.490 1.00 94.38 93 LYS A N 1
ATOM 747 C CA . LYS A 1 93 ? 0.847 -6.772 27.815 1.00 94.38 93 LYS A CA 1
ATOM 748 C C . LYS A 1 93 ? 1.740 -6.307 26.663 1.00 94.38 93 LYS A C 1
ATOM 750 O O . LYS A 1 93 ? 2.831 -6.840 26.488 1.00 94.38 93 LYS A O 1
ATOM 755 N N . LYS A 1 94 ? 1.295 -5.323 25.874 1.00 93.00 94 LYS A N 1
ATOM 756 C CA . LYS A 1 94 ? 2.027 -4.807 24.700 1.00 93.00 94 LYS A CA 1
ATOM 757 C C . LYS A 1 94 ? 2.920 -3.599 25.026 1.00 93.00 94 LYS A C 1
ATOM 759 O O . LYS A 1 94 ? 3.512 -3.023 24.114 1.00 93.00 94 LYS A O 1
ATOM 764 N N . ASN A 1 95 ? 3.026 -3.208 26.302 1.00 92.25 95 ASN A N 1
ATOM 765 C CA . ASN A 1 95 ? 3.746 -2.012 26.756 1.00 92.25 95 ASN A CA 1
ATOM 766 C C . ASN A 1 95 ? 3.334 -0.740 25.980 1.00 92.25 95 ASN A C 1
ATOM 768 O O . ASN A 1 95 ? 4.162 0.044 25.510 1.00 92.25 95 ASN A O 1
ATOM 772 N N . LYS A 1 96 ? 2.022 -0.566 25.793 1.00 92.25 96 LYS A N 1
ATOM 773 C CA . LYS A 1 96 ? 1.392 0.592 25.145 1.00 92.25 96 LYS A CA 1
ATOM 774 C C . LYS A 1 96 ? 0.535 1.348 26.155 1.00 92.25 96 LYS A C 1
ATOM 776 O O . LYS A 1 96 ? 0.195 0.839 27.217 1.00 92.25 96 LYS A O 1
ATOM 781 N N . GLN A 1 97 ? 0.172 2.584 25.824 1.00 89.56 97 GLN A N 1
ATOM 782 C CA . GLN A 1 97 ? -0.737 3.386 26.644 1.00 89.56 97 GLN A CA 1
ATOM 783 C C . GLN A 1 97 ? -1.992 3.742 25.850 1.00 89.56 97 GLN A C 1
ATOM 785 O O . GLN A 1 97 ? -2.014 4.753 25.150 1.00 89.56 97 GLN A O 1
ATOM 790 N N . GLN A 1 98 ? -3.037 2.925 25.985 1.00 91.31 98 GLN A N 1
ATOM 791 C CA . GLN A 1 98 ? -4.390 3.243 25.536 1.00 91.31 98 GLN A CA 1
ATOM 792 C C . GLN A 1 98 ? -5.329 3.226 26.738 1.00 91.31 98 GLN A C 1
ATOM 794 O O . GLN A 1 98 ? -5.302 2.313 27.560 1.00 91.31 98 GLN A O 1
ATOM 799 N N . LYS A 1 99 ? -6.130 4.281 26.879 1.00 90.94 99 LYS A N 1
ATOM 800 C CA . LYS A 1 99 ? -7.029 4.453 28.025 1.00 90.94 99 LYS A CA 1
ATOM 801 C C . LYS A 1 99 ? -8.424 4.756 27.500 1.00 90.94 99 LYS A C 1
ATOM 803 O O . LYS A 1 99 ? -8.700 5.936 27.293 1.00 90.94 99 LYS A O 1
ATOM 808 N N . PRO A 1 100 ? -9.278 3.754 27.243 1.00 90.94 100 PRO A N 1
ATOM 809 C CA . PRO A 1 100 ? -10.633 4.008 26.770 1.00 90.94 100 PRO A CA 1
ATOM 810 C C . PRO A 1 100 ? -11.403 4.855 27.784 1.00 90.94 100 PRO A C 1
ATOM 812 O O . PRO A 1 100 ? -11.078 4.904 28.975 1.00 90.94 100 PRO A O 1
ATOM 815 N N . PHE A 1 101 ? -12.390 5.591 27.291 1.00 88.25 101 PHE A N 1
ATOM 816 C CA . PHE A 1 101 ? -13.169 6.513 28.104 1.00 88.25 101 PHE A CA 1
ATOM 817 C C . PHE A 1 101 ? -14.595 6.586 27.594 1.00 88.25 101 PHE A C 1
ATOM 819 O O . PHE A 1 101 ? -14.817 6.775 26.401 1.00 88.25 101 PHE A O 1
ATOM 826 N N . THR A 1 102 ? -15.555 6.530 28.503 1.00 89.50 102 THR A N 1
ATOM 827 C CA . THR A 1 102 ? -16.966 6.666 28.166 1.00 89.50 102 THR A CA 1
ATOM 828 C C . THR A 1 102 ? -17.489 7.988 28.701 1.00 89.50 102 THR A C 1
ATOM 830 O O . THR A 1 102 ? -17.206 8.379 29.832 1.00 89.50 102 THR A O 1
ATOM 833 N N . ARG A 1 103 ? -18.240 8.709 27.870 1.00 85.62 103 ARG A N 1
ATOM 834 C CA . ARG A 1 103 ? -18.962 9.914 28.273 1.00 85.62 103 ARG A CA 1
ATOM 835 C C . ARG A 1 103 ? -20.450 9.615 28.275 1.00 85.62 103 ARG A C 1
ATOM 837 O O . ARG A 1 103 ? -20.996 9.304 27.221 1.00 85.62 103 ARG A O 1
ATOM 844 N N . LEU A 1 104 ? -21.085 9.770 29.427 1.00 83.44 104 LEU A N 1
ATOM 845 C CA . LEU A 1 104 ? -22.532 9.704 29.583 1.00 83.44 104 LEU A CA 1
ATOM 846 C C . LEU A 1 104 ? -23.050 11.120 29.861 1.00 83.44 104 LEU A C 1
ATOM 848 O O . LEU A 1 104 ? -22.609 11.763 30.810 1.00 83.44 104 LEU A O 1
ATOM 852 N N . ASN A 1 105 ? -23.936 11.620 29.006 1.00 75.44 105 ASN A N 1
ATOM 853 C CA . ASN A 1 105 ? -24.594 12.915 29.152 1.00 75.44 105 ASN A CA 1
ATOM 854 C C . ASN A 1 105 ? -26.076 12.657 29.456 1.00 75.44 105 ASN A C 1
ATOM 856 O O . ASN A 1 105 ? -26.862 12.595 28.514 1.00 75.44 105 ASN A O 1
ATOM 860 N N . SER A 1 106 ? -26.425 12.407 30.726 1.00 68.25 106 SER A N 1
ATOM 861 C CA . SER A 1 106 ? -27.812 12.294 31.217 1.00 68.25 106 SER A CA 1
ATOM 862 C C . SER A 1 106 ? -27.871 11.942 32.711 1.00 68.25 106 SER A C 1
ATOM 864 O O . SER A 1 106 ? -26.940 11.330 33.243 1.00 68.25 106 SER A O 1
ATOM 866 N N . GLU A 1 107 ? -28.979 12.297 33.364 1.00 70.69 107 GLU A N 1
ATOM 867 C CA . GLU A 1 107 ? -29.427 11.685 34.615 1.00 70.69 107 GLU A CA 1
ATOM 868 C C . GLU A 1 107 ? -30.180 10.386 34.291 1.00 70.69 107 GLU A C 1
ATOM 870 O O . GLU A 1 107 ? -31.296 10.414 33.780 1.00 70.69 107 GLU A O 1
ATOM 875 N N . ARG A 1 108 ? -29.570 9.230 34.578 1.00 69.19 108 ARG A N 1
ATOM 876 C CA . ARG A 1 108 ? -30.215 7.921 34.389 1.00 69.19 108 ARG A CA 1
ATOM 877 C C . ARG A 1 108 ? -30.612 7.294 35.719 1.00 69.19 108 ARG A C 1
ATOM 879 O O . ARG A 1 108 ? -29.867 7.383 36.694 1.00 69.19 108 ARG A O 1
ATOM 886 N N . THR A 1 109 ? -31.732 6.577 35.718 1.00 70.44 109 THR A N 1
ATOM 887 C CA . THR A 1 109 ? -32.099 5.639 36.785 1.00 70.44 109 THR A CA 1
ATOM 888 C C . THR A 1 109 ? -32.069 4.226 36.211 1.00 70.44 109 THR A C 1
ATOM 890 O O . THR A 1 109 ? -32.749 3.952 35.227 1.00 70.44 109 THR A O 1
ATOM 893 N N . GLY A 1 110 ? -31.279 3.339 36.816 1.00 77.31 110 GLY A N 1
ATOM 894 C CA . GLY A 1 110 ? -31.089 1.968 36.335 1.00 77.31 110 GLY A CA 1
ATOM 895 C C . GLY A 1 110 ? -30.012 1.819 35.255 1.00 77.31 110 GLY A C 1
ATOM 896 O O . GLY A 1 110 ? -29.285 2.763 34.922 1.00 77.31 110 GLY A O 1
ATOM 897 N N . ASP A 1 111 ? -29.889 0.597 34.740 1.00 83.88 111 ASP A N 1
ATOM 898 C CA . ASP A 1 111 ? -28.932 0.243 33.695 1.00 83.88 111 ASP A CA 1
ATOM 899 C C . ASP A 1 111 ? -29.605 0.054 32.330 1.00 83.88 111 ASP A C 1
ATOM 901 O O . ASP A 1 111 ? -30.804 -0.205 32.249 1.00 83.88 111 ASP A O 1
ATOM 905 N N . LEU A 1 112 ? -28.838 0.220 31.253 1.00 85.56 112 LEU A N 1
ATOM 906 C CA . LEU A 1 112 ? -29.344 0.141 29.883 1.00 85.56 112 LEU A CA 1
ATOM 907 C C . LEU A 1 112 ? -28.906 -1.174 29.242 1.00 85.56 112 LEU A C 1
ATOM 909 O O . LEU A 1 112 ? -27.714 -1.385 29.051 1.00 85.56 112 LEU A O 1
ATOM 913 N N . ALA A 1 113 ? -29.854 -2.024 28.857 1.00 87.75 113 ALA A N 1
ATOM 914 C CA . ALA A 1 113 ? -29.570 -3.192 28.028 1.00 87.75 113 ALA A CA 1
ATOM 915 C C . ALA A 1 113 ? -29.079 -2.754 26.635 1.00 87.75 113 ALA A C 1
ATOM 917 O O . ALA A 1 113 ? -29.729 -1.943 25.974 1.00 87.75 113 ALA A O 1
ATOM 918 N N . ILE A 1 114 ? -27.939 -3.285 26.188 1.00 90.00 114 ILE A N 1
ATOM 919 C CA . ILE A 1 114 ? -27.339 -2.960 24.885 1.00 90.00 114 ILE A CA 1
ATOM 920 C C . ILE A 1 114 ? -27.603 -4.064 23.867 1.00 90.00 114 ILE A C 1
ATOM 922 O O . ILE A 1 114 ? -27.937 -3.778 22.718 1.00 90.00 114 ILE A O 1
ATOM 926 N N . THR A 1 115 ? -27.433 -5.321 24.269 1.00 92.56 115 THR A N 1
ATOM 927 C CA . THR A 1 115 ? -27.570 -6.485 23.386 1.00 92.56 115 THR A CA 1
ATOM 928 C C . THR A 1 115 ? -27.868 -7.744 24.190 1.00 92.56 115 THR A C 1
ATOM 930 O O . THR A 1 115 ? -27.719 -7.761 25.407 1.00 92.56 115 THR A O 1
ATOM 933 N N . ILE A 1 116 ? -28.296 -8.796 23.501 1.00 91.31 116 ILE A N 1
ATOM 934 C CA . ILE A 1 116 ? -28.484 -10.134 24.064 1.00 91.31 116 ILE A CA 1
ATOM 935 C C . ILE A 1 116 ? -27.150 -10.884 23.962 1.00 91.31 116 ILE A C 1
ATOM 937 O O . ILE A 1 116 ? -26.457 -10.788 22.943 1.00 91.31 116 ILE A O 1
ATOM 941 N N . ALA A 1 117 ? -26.784 -11.615 25.012 1.00 92.88 117 ALA A N 1
ATOM 942 C CA . ALA A 1 117 ? -25.558 -12.396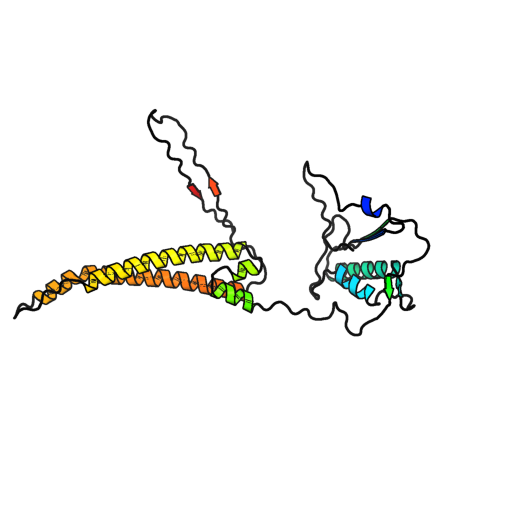 25.071 1.00 92.88 117 ALA A CA 1
ATOM 943 C C . ALA A 1 117 ? -25.707 -13.687 24.249 1.00 92.88 117 ALA A C 1
ATOM 945 O O . ALA A 1 117 ? -26.249 -14.689 24.710 1.00 92.88 117 ALA A O 1
ATOM 946 N N . ASN A 1 118 ? -25.216 -13.666 23.008 1.00 92.19 118 ASN A N 1
ATOM 947 C CA . ASN A 1 118 ? -25.310 -14.813 22.100 1.00 92.19 118 ASN A CA 1
ATOM 948 C C . ASN A 1 118 ? -24.156 -15.815 22.263 1.00 92.19 118 ASN A C 1
ATOM 950 O O . ASN A 1 118 ? -24.309 -16.966 21.872 1.00 92.19 118 ASN A O 1
ATOM 954 N N . ASN A 1 119 ? -23.012 -15.373 22.799 1.00 89.75 119 ASN A N 1
ATOM 955 C CA . ASN A 1 119 ? -21.790 -16.146 23.038 1.00 89.75 119 ASN A CA 1
ATOM 956 C C . ASN A 1 119 ? -21.467 -17.151 21.911 1.00 89.75 119 ASN A C 1
ATOM 958 O O . ASN A 1 119 ? -21.460 -18.358 22.151 1.00 89.75 119 ASN A O 1
ATOM 962 N N . PRO A 1 120 ? -21.221 -16.678 20.671 1.00 91.50 120 PRO A N 1
ATOM 963 C CA . PRO A 1 120 ? -20.946 -17.563 19.545 1.00 91.50 120 PRO A CA 1
ATOM 964 C C . PRO A 1 120 ? -19.658 -18.365 19.772 1.00 91.50 120 PRO A C 1
ATOM 966 O O . PRO A 1 120 ? -18.679 -17.834 20.297 1.00 91.50 120 PRO A O 1
ATOM 969 N N . ASP A 1 121 ? -19.623 -19.608 19.281 1.00 90.12 121 ASP A N 1
ATOM 970 C CA . ASP A 1 121 ? -18.437 -20.479 19.366 1.00 90.12 121 ASP A CA 1
ATOM 971 C C . ASP A 1 121 ? -17.187 -19.846 18.727 1.00 90.12 121 ASP A C 1
ATOM 973 O O . ASP A 1 121 ? -16.061 -20.076 19.168 1.00 90.12 121 ASP A O 1
ATOM 977 N N . VAL A 1 122 ? -17.385 -19.037 17.677 1.00 89.06 122 VAL A N 1
ATOM 978 C CA . VAL A 1 122 ? -16.330 -18.282 16.991 1.00 89.06 122 VAL A CA 1
ATOM 979 C C . VAL A 1 122 ? -16.756 -16.825 16.855 1.00 89.06 122 VAL A C 1
ATOM 981 O O . VAL A 1 122 ? -17.718 -16.515 16.145 1.00 89.06 122 VAL A O 1
ATOM 984 N N . SER A 1 123 ? -16.000 -15.931 17.491 1.00 90.75 123 SER A N 1
ATOM 985 C CA . SER A 1 123 ? -16.202 -14.485 17.395 1.00 90.75 123 SER A CA 1
ATOM 986 C C . SER A 1 123 ? -15.921 -13.960 15.988 1.00 90.75 123 SER A C 1
ATOM 988 O O . SER A 1 123 ? -15.057 -14.473 15.272 1.00 90.75 123 SER A O 1
ATOM 990 N N . LEU A 1 124 ? -16.589 -12.872 15.604 1.00 86.75 124 LEU A N 1
ATOM 991 C CA . LEU A 1 124 ? -16.267 -12.122 14.388 1.00 86.75 124 LEU A CA 1
ATOM 992 C C . LEU A 1 124 ? -14.841 -11.558 14.386 1.00 86.75 124 LEU A C 1
ATOM 994 O O . LEU A 1 124 ? -14.272 -11.375 13.311 1.00 86.75 124 LEU A O 1
ATOM 998 N N . VAL A 1 125 ? -14.266 -11.304 15.563 1.00 88.75 125 VAL A N 1
ATOM 999 C CA . VAL A 1 125 ? -12.875 -10.852 15.705 1.00 88.75 125 VAL A CA 1
ATOM 1000 C C . VAL A 1 125 ? -11.888 -11.959 15.335 1.00 88.75 125 VAL A C 1
ATOM 1002 O O . VAL A 1 125 ? -10.846 -11.682 14.748 1.00 88.75 125 VAL A O 1
ATOM 1005 N N . ASP A 1 126 ? -12.227 -13.208 15.657 1.00 88.62 126 ASP A N 1
ATOM 1006 C CA . ASP A 1 126 ? -11.330 -14.358 15.509 1.00 88.62 126 ASP A CA 1
ATOM 1007 C C . ASP A 1 126 ? -11.378 -14.952 14.090 1.00 88.62 126 ASP A C 1
ATOM 1009 O O . ASP A 1 126 ? -10.552 -15.793 13.723 1.00 88.62 126 ASP A O 1
ATOM 1013 N N . LYS A 1 127 ? -12.338 -14.521 13.259 1.00 84.62 127 LYS A N 1
ATOM 1014 C CA . LYS A 1 127 ? -12.420 -14.948 11.860 1.00 84.62 127 LYS A CA 1
ATOM 1015 C C . LYS A 1 127 ? -11.269 -14.330 11.062 1.00 84.62 127 LYS A C 1
ATOM 1017 O O . LYS A 1 127 ? -11.147 -13.105 11.029 1.00 84.62 127 LYS A O 1
ATOM 1022 N N . PRO A 1 128 ? -10.462 -15.136 10.346 1.00 74.62 128 PRO A N 1
ATOM 1023 C CA . PRO A 1 128 ? -9.413 -14.600 9.497 1.00 74.62 128 PRO A CA 1
ATOM 1024 C C . PRO A 1 128 ? -10.052 -13.789 8.370 1.00 74.62 128 PRO A C 1
ATOM 1026 O O . PRO A 1 128 ? -10.733 -14.332 7.497 1.00 74.62 128 PRO A O 1
ATOM 1029 N N . VAL A 1 129 ? -9.831 -12.480 8.380 1.00 69.12 129 VAL A N 1
ATOM 1030 C CA . VAL A 1 129 ? -10.236 -11.616 7.275 1.00 69.12 129 VAL A CA 1
ATOM 1031 C C . VAL A 1 129 ? -9.331 -11.936 6.078 1.00 69.12 129 VAL A C 1
ATOM 1033 O O . VAL A 1 129 ? -8.100 -11.979 6.215 1.00 69.12 129 VAL A O 1
ATOM 1036 N N . PRO A 1 130 ? -9.896 -12.219 4.890 1.00 69.00 130 PRO A N 1
ATOM 1037 C CA . PRO A 1 130 ? -9.096 -12.510 3.713 1.00 69.00 130 PRO A CA 1
ATOM 1038 C C . PRO A 1 130 ? -8.288 -11.267 3.334 1.00 69.00 130 PRO A C 1
ATOM 1040 O O . PRO A 1 130 ? -8.828 -10.279 2.838 1.00 69.00 130 PRO A O 1
ATOM 1043 N N . LYS A 1 131 ? -6.971 -11.317 3.556 1.00 68.06 131 LYS A N 1
ATOM 1044 C CA . LYS A 1 131 ? -6.061 -10.248 3.132 1.00 68.06 131 LYS A CA 1
ATOM 1045 C C . LYS A 1 131 ? -6.155 -10.112 1.608 1.00 68.06 131 LYS A C 1
ATOM 1047 O O . LYS A 1 131 ? -6.069 -11.133 0.918 1.00 68.06 131 LYS A O 1
ATOM 1052 N N . PRO A 1 132 ? -6.322 -8.892 1.063 1.00 70.06 132 PRO A N 1
ATOM 1053 C CA . PRO A 1 132 ? -6.456 -8.708 -0.374 1.00 70.06 132 PRO A CA 1
ATOM 1054 C C . PRO A 1 132 ? -5.240 -9.309 -1.083 1.00 70.06 132 PRO A C 1
ATOM 1056 O O . PRO A 1 132 ? -4.091 -9.060 -0.705 1.00 70.06 132 PRO A O 1
ATOM 1059 N N . SER A 1 133 ? -5.500 -10.133 -2.101 1.00 81.81 133 SER A N 1
ATOM 1060 C CA . SER A 1 133 ? -4.441 -10.733 -2.911 1.00 81.81 133 SER A CA 1
ATOM 1061 C C . SER A 1 133 ? -3.563 -9.643 -3.527 1.00 81.81 133 SER A C 1
ATOM 1063 O O . SER A 1 133 ? -4.048 -8.569 -3.881 1.00 81.81 133 SER A O 1
ATOM 1065 N N . ARG A 1 134 ? -2.265 -9.924 -3.682 1.00 82.69 134 ARG A N 1
ATOM 1066 C CA . ARG A 1 134 ? -1.309 -9.000 -4.311 1.00 82.69 134 ARG A CA 1
ATOM 1067 C C . ARG A 1 134 ? -1.350 -9.017 -5.833 1.00 82.69 134 ARG A C 1
ATOM 1069 O O . ARG A 1 134 ? -0.920 -8.055 -6.467 1.00 82.69 134 ARG A O 1
ATOM 1076 N N . SER A 1 135 ? -1.886 -10.084 -6.420 1.00 87.81 135 SER A N 1
ATOM 1077 C CA . SER A 1 135 ? -1.957 -10.276 -7.870 1.00 87.81 135 SER A CA 1
ATOM 1078 C C . SER A 1 135 ? -2.541 -9.075 -8.632 1.00 87.81 135 SER A C 1
ATOM 1080 O O . SER A 1 135 ? -1.976 -8.717 -9.664 1.00 87.81 135 SER A O 1
ATOM 1082 N N . PRO A 1 136 ? -3.597 -8.387 -8.147 1.00 89.81 136 PRO A N 1
ATOM 1083 C CA . PRO A 1 136 ? -4.148 -7.224 -8.832 1.00 89.81 136 PRO A CA 1
ATOM 1084 C C . PRO A 1 136 ? -3.180 -6.032 -8.896 1.00 89.81 136 PRO A C 1
ATOM 1086 O O . PRO A 1 136 ? -3.204 -5.300 -9.886 1.00 89.81 136 PRO A O 1
ATOM 1089 N N . TYR A 1 137 ? -2.339 -5.813 -7.880 1.00 90.44 137 TYR A N 1
ATOM 1090 C CA . TYR A 1 137 ? -1.347 -4.730 -7.896 1.00 90.44 137 TYR A CA 1
ATOM 1091 C C . TYR A 1 137 ? -0.203 -5.068 -8.850 1.00 90.44 137 TYR A C 1
ATOM 1093 O O . TYR A 1 137 ? 0.166 -4.255 -9.690 1.00 90.44 137 TYR A O 1
ATOM 1101 N N . VAL A 1 138 ? 0.283 -6.309 -8.788 1.00 92.19 138 VAL A N 1
ATOM 1102 C CA . VAL A 1 138 ? 1.351 -6.812 -9.661 1.00 92.19 138 VAL A CA 1
ATOM 1103 C C . VAL A 1 138 ? 0.942 -6.740 -11.131 1.00 92.19 138 VAL A C 1
ATOM 1105 O O . VAL A 1 138 ? 1.709 -6.237 -11.945 1.00 92.19 138 VAL A O 1
ATOM 1108 N N . LEU A 1 139 ? -0.278 -7.171 -11.474 1.00 93.44 139 LEU A N 1
ATOM 1109 C CA . LEU A 1 139 ? -0.777 -7.121 -12.851 1.00 93.44 139 LEU A CA 1
ATOM 1110 C C . LEU A 1 139 ? -0.851 -5.682 -13.378 1.00 93.44 139 LEU A C 1
ATOM 1112 O O . LEU A 1 139 ? -0.480 -5.416 -14.517 1.00 93.44 139 LEU A O 1
ATOM 1116 N N . ARG A 1 140 ? -1.292 -4.740 -12.540 1.00 93.62 140 ARG A N 1
ATOM 1117 C CA . ARG A 1 140 ? -1.333 -3.317 -12.902 1.00 93.62 140 ARG A CA 1
ATOM 1118 C C . ARG A 1 140 ? 0.068 -2.762 -13.136 1.00 93.62 140 ARG A C 1
ATOM 1120 O O . ARG A 1 140 ? 0.297 -2.153 -14.174 1.00 93.62 140 ARG A O 1
ATOM 1127 N N . SER A 1 141 ? 1.006 -3.022 -12.223 1.00 93.94 141 SER A N 1
ATOM 1128 C CA . SER A 1 141 ? 2.402 -2.585 -12.361 1.00 93.94 141 SER A CA 1
ATOM 1129 C C . SER A 1 141 ? 3.137 -3.266 -13.518 1.00 93.94 141 SER A C 1
ATOM 1131 O O . SER A 1 141 ? 4.097 -2.697 -14.028 1.00 93.94 141 SER A O 1
ATOM 1133 N N . LEU A 1 142 ? 2.695 -4.452 -13.950 1.00 94.62 142 LEU A N 1
ATOM 1134 C CA . LEU A 1 142 ? 3.211 -5.127 -15.141 1.00 94.62 142 LEU A CA 1
ATOM 1135 C C . LEU A 1 142 ? 2.795 -4.405 -16.428 1.00 94.62 142 LEU A C 1
ATOM 1137 O O . LEU A 1 142 ? 3.617 -4.276 -17.329 1.00 94.62 142 LEU A O 1
ATOM 1141 N N . ILE A 1 143 ? 1.543 -3.939 -16.501 1.00 94.75 143 ILE A N 1
ATOM 1142 C CA . ILE A 1 143 ? 0.997 -3.236 -17.673 1.00 94.75 143 ILE A CA 1
ATOM 1143 C C . ILE A 1 143 ? 1.552 -1.812 -17.758 1.00 94.75 143 ILE A C 1
ATOM 1145 O O . ILE A 1 143 ? 1.987 -1.379 -18.822 1.00 94.75 143 ILE A O 1
ATOM 1149 N N . LEU A 1 144 ? 1.541 -1.086 -16.640 1.00 94.94 144 LEU A N 1
ATOM 1150 C CA . LEU A 1 144 ? 2.037 0.284 -16.554 1.00 94.94 144 LEU A CA 1
ATOM 1151 C C . LEU A 1 144 ? 2.840 0.453 -15.259 1.00 94.94 144 LEU A C 1
ATOM 1153 O O . LEU A 1 144 ? 2.264 0.325 -14.171 1.00 94.94 144 LEU A O 1
ATOM 1157 N N . PRO A 1 145 ? 4.146 0.771 -15.342 1.00 95.06 145 PRO A N 1
ATOM 1158 C CA . PRO A 1 145 ? 4.956 1.019 -14.159 1.00 95.06 145 PRO A CA 1
ATOM 1159 C C . PRO A 1 145 ? 4.330 2.077 -13.249 1.00 95.06 145 PRO A C 1
ATOM 1161 O O . PRO A 1 145 ? 3.865 3.110 -13.723 1.00 95.06 145 PRO A O 1
ATOM 1164 N N . GLY A 1 146 ? 4.282 1.795 -11.946 1.00 91.94 146 GLY A N 1
ATOM 1165 C CA . GLY A 1 146 ? 3.678 2.658 -10.929 1.00 91.94 146 GLY A CA 1
ATOM 1166 C C . GLY A 1 146 ? 2.161 2.511 -10.731 1.00 91.94 146 GLY A C 1
ATOM 1167 O O . GLY A 1 146 ? 1.637 2.988 -9.721 1.00 91.94 146 GLY A O 1
ATOM 1168 N N . TRP A 1 147 ? 1.432 1.827 -11.625 1.00 92.88 147 TRP A N 1
ATOM 1169 C CA . TRP A 1 147 ? -0.033 1.732 -11.539 1.00 92.88 147 TRP A CA 1
ATOM 1170 C C . TRP A 1 147 ? -0.518 0.912 -10.332 1.00 92.88 147 TRP A C 1
ATOM 1172 O O . TRP A 1 147 ? -1.449 1.324 -9.635 1.00 92.88 147 TRP A O 1
ATOM 1182 N N . GLY A 1 148 ? 0.124 -0.222 -10.038 1.00 91.31 148 GLY A N 1
ATOM 1183 C CA . GLY A 1 148 ? -0.215 -1.041 -8.871 1.00 91.31 148 GLY A CA 1
ATOM 1184 C C . GLY A 1 148 ? 0.064 -0.326 -7.553 1.00 91.31 148 GLY A C 1
ATOM 1185 O O . GLY A 1 148 ? -0.788 -0.335 -6.668 1.00 91.31 148 GLY A O 1
ATOM 1186 N N . GLN A 1 149 ? 1.198 0.373 -7.453 1.00 90.62 149 GLN A N 1
ATOM 1187 C CA . GLN A 1 149 ? 1.565 1.171 -6.281 1.00 90.62 149 GLN A CA 1
ATOM 1188 C C . GLN A 1 149 ? 0.585 2.326 -6.046 1.00 90.62 149 GLN A C 1
ATOM 1190 O O . GLN A 1 149 ? 0.243 2.614 -4.903 1.00 90.62 149 GLN A O 1
ATOM 1195 N N . PHE A 1 150 ? 0.090 2.966 -7.110 1.00 86.62 150 PHE A N 1
ATOM 1196 C CA . PHE A 1 150 ? -0.938 4.002 -6.994 1.00 86.62 150 PHE A CA 1
ATOM 1197 C C . PHE A 1 150 ? -2.257 3.454 -6.422 1.00 86.62 150 PHE A C 1
ATOM 1199 O O . PHE A 1 150 ? -2.879 4.107 -5.586 1.00 86.62 150 PHE A O 1
ATOM 1206 N N . TYR A 1 151 ? -2.659 2.246 -6.841 1.00 84.94 151 TYR A N 1
ATOM 1207 C CA . TYR A 1 151 ? -3.854 1.552 -6.338 1.00 84.94 151 TYR A CA 1
ATOM 1208 C C . TYR A 1 151 ? -3.713 1.055 -4.898 1.00 84.94 151 TYR A C 1
ATOM 1210 O O . TYR A 1 151 ? -4.703 0.989 -4.181 1.00 84.94 151 TYR A O 1
ATOM 1218 N N . GLU A 1 152 ? -2.497 0.724 -4.470 1.00 85.31 152 GLU A N 1
ATOM 1219 C CA . GLU A 1 152 ? -2.180 0.342 -3.089 1.00 85.31 152 GLU A CA 1
ATOM 1220 C C . GLU A 1 152 ? -1.969 1.570 -2.175 1.00 85.31 152 GLU A C 1
ATOM 1222 O O . GLU A 1 152 ? -1.326 1.474 -1.136 1.00 85.31 152 GLU A O 1
ATOM 1227 N N . GLU A 1 153 ? -2.446 2.748 -2.598 1.00 83.12 153 GLU A N 1
ATOM 1228 C CA . GLU A 1 153 ? -2.314 4.047 -1.919 1.00 83.12 153 GLU A CA 1
ATOM 1229 C C . GLU A 1 153 ? -0.869 4.547 -1.709 1.00 83.12 153 GLU A C 1
ATOM 1231 O O . GLU A 1 153 ? -0.653 5.619 -1.143 1.00 83.12 153 GLU A O 1
ATOM 1236 N N . LYS A 1 154 ? 0.138 3.873 -2.280 1.00 84.19 154 LYS A N 1
ATOM 1237 C CA . LYS A 1 154 ? 1.558 4.278 -2.270 1.00 84.19 154 LYS A CA 1
ATOM 1238 C C . LYS A 1 154 ? 1.848 5.295 -3.372 1.00 84.19 154 LYS A C 1
ATOM 1240 O O . LYS A 1 154 ? 2.662 5.068 -4.274 1.00 84.19 154 LYS A O 1
ATOM 1245 N N . ARG A 1 155 ? 1.166 6.441 -3.314 1.00 84.94 155 ARG A N 1
ATOM 1246 C CA . ARG A 1 155 ? 1.152 7.443 -4.396 1.00 84.94 155 ARG A CA 1
ATOM 1247 C C . ARG A 1 155 ? 2.545 7.938 -4.778 1.00 84.94 155 ARG A C 1
ATOM 1249 O O . ARG A 1 155 ? 2.816 8.070 -5.966 1.00 84.94 155 ARG A O 1
ATOM 1256 N N . LYS A 1 156 ? 3.441 8.169 -3.808 1.00 87.31 156 LYS A N 1
ATOM 1257 C CA . LYS A 1 156 ? 4.809 8.648 -4.083 1.00 87.31 156 LYS A CA 1
ATOM 1258 C C . LYS A 1 156 ? 5.594 7.669 -4.956 1.00 87.31 156 LYS A C 1
ATOM 1260 O O . LYS A 1 156 ? 6.172 8.074 -5.960 1.00 87.31 156 LYS A O 1
ATOM 1265 N N . ARG A 1 157 ? 5.565 6.378 -4.607 1.00 86.06 157 ARG A N 1
ATOM 1266 C CA . ARG A 1 157 ? 6.208 5.311 -5.395 1.00 86.06 157 ARG A CA 1
ATOM 1267 C C . ARG A 1 157 ? 5.565 5.167 -6.765 1.00 86.06 157 ARG A C 1
ATOM 1269 O O . ARG A 1 157 ? 6.280 5.057 -7.754 1.00 86.06 157 ARG A O 1
ATOM 1276 N N . GLY A 1 158 ? 4.232 5.222 -6.811 1.00 90.56 158 GLY A N 1
ATOM 1277 C CA . GLY A 1 158 ? 3.477 5.208 -8.060 1.00 90.56 158 GLY A CA 1
ATOM 1278 C C . GLY A 1 158 ? 3.961 6.294 -9.019 1.00 90.56 158 GLY A C 1
ATOM 1279 O O . GLY A 1 158 ? 4.413 5.978 -10.113 1.00 90.56 158 GLY A O 1
ATOM 1280 N N . TYR A 1 159 ? 3.982 7.556 -8.578 1.00 91.25 159 TYR A N 1
ATOM 1281 C CA . TYR A 1 159 ? 4.484 8.661 -9.399 1.00 91.25 159 TYR A CA 1
ATOM 1282 C C . TYR A 1 159 ? 5.954 8.500 -9.788 1.00 91.25 159 TYR A C 1
ATOM 1284 O O . TYR A 1 159 ? 6.292 8.726 -10.947 1.00 91.25 159 TYR A O 1
ATOM 1292 N N . ALA A 1 160 ? 6.817 8.089 -8.855 1.00 92.38 160 ALA A N 1
ATOM 1293 C CA . ALA A 1 160 ? 8.238 7.904 -9.129 1.00 92.38 160 ALA A CA 1
ATOM 1294 C C . ALA A 1 160 ? 8.472 6.886 -10.256 1.00 92.38 160 ALA A C 1
ATOM 1296 O O . ALA A 1 160 ? 9.178 7.193 -11.216 1.00 92.38 160 ALA A O 1
ATOM 1297 N N . PHE A 1 161 ? 7.838 5.710 -10.186 1.00 94.31 161 PHE A N 1
ATOM 1298 C CA . PHE A 1 161 ? 7.970 4.687 -11.224 1.00 94.31 161 PHE A CA 1
ATOM 1299 C C . PHE A 1 161 ? 7.343 5.103 -12.551 1.00 94.31 161 PHE A C 1
ATOM 1301 O O . PHE A 1 161 ? 7.961 4.865 -13.590 1.00 94.31 161 PHE A O 1
ATOM 1308 N N . SER A 1 162 ? 6.175 5.750 -12.534 1.00 94.38 162 SER A N 1
ATOM 1309 C CA . SER A 1 162 ? 5.531 6.238 -13.757 1.00 94.38 162 SER A CA 1
ATOM 1310 C C . SER A 1 162 ? 6.399 7.271 -14.480 1.00 94.38 162 SER A C 1
ATOM 1312 O O . SER A 1 162 ? 6.623 7.154 -15.683 1.00 94.38 162 SER A O 1
ATOM 1314 N N . ILE A 1 163 ? 6.925 8.265 -13.751 1.00 95.50 163 ILE A N 1
ATOM 1315 C CA . ILE A 1 163 ? 7.760 9.334 -14.320 1.00 95.50 163 ILE A CA 1
ATOM 1316 C C . ILE A 1 163 ? 9.089 8.763 -14.817 1.00 95.50 163 ILE A C 1
ATOM 1318 O O . ILE A 1 163 ? 9.465 9.002 -15.963 1.00 95.50 163 ILE A O 1
ATOM 1322 N N . LEU A 1 164 ? 9.783 7.980 -13.984 1.00 95.69 164 LEU A N 1
ATOM 1323 C CA . LEU A 1 164 ? 11.077 7.400 -14.341 1.00 95.69 164 LEU A CA 1
ATOM 1324 C C . LEU A 1 164 ? 10.962 6.495 -15.572 1.00 95.69 164 LEU A C 1
ATOM 1326 O O . LEU A 1 164 ? 11.737 6.637 -16.515 1.00 95.69 164 LEU A O 1
ATOM 1330 N N . SER A 1 165 ? 9.973 5.600 -15.592 1.00 95.81 165 SER A N 1
ATOM 1331 C CA . SER A 1 165 ? 9.771 4.688 -16.723 1.00 95.81 165 SER A CA 1
ATOM 1332 C C . SER A 1 165 ? 9.356 5.444 -17.983 1.00 95.81 165 SER A C 1
ATOM 1334 O O . SER A 1 165 ? 9.818 5.102 -19.066 1.00 95.81 165 SER A O 1
ATOM 1336 N N . GLY A 1 166 ? 8.550 6.504 -17.854 1.00 96.75 166 GLY A N 1
ATOM 1337 C CA . GLY A 1 166 ? 8.193 7.379 -18.971 1.00 96.75 166 GLY A CA 1
ATOM 1338 C C . GLY A 1 166 ? 9.407 8.078 -19.589 1.00 96.75 166 GLY A C 1
ATOM 1339 O O . GLY A 1 166 ? 9.571 8.056 -20.807 1.00 96.75 166 GLY A O 1
ATOM 1340 N N . LEU A 1 167 ? 10.301 8.638 -18.766 1.00 97.62 167 LEU A N 1
ATOM 1341 C CA . LEU A 1 167 ? 11.537 9.271 -19.245 1.00 97.62 167 LEU A CA 1
ATOM 1342 C C . LEU A 1 167 ? 12.479 8.265 -19.920 1.00 97.62 167 LEU A C 1
ATOM 1344 O O . LEU A 1 167 ? 13.032 8.555 -20.982 1.00 97.62 167 LEU A O 1
ATOM 1348 N N . LEU A 1 168 ? 12.637 7.072 -19.341 1.00 96.94 168 LEU A N 1
ATOM 1349 C CA . LEU A 1 168 ? 13.459 6.005 -19.921 1.00 96.94 168 LEU A CA 1
ATOM 1350 C C . LEU A 1 168 ? 12.871 5.471 -21.230 1.00 96.94 168 LEU A C 1
ATOM 1352 O O . LEU A 1 168 ? 13.613 5.235 -22.181 1.00 96.94 168 LEU A O 1
ATOM 1356 N N . PHE A 1 169 ? 11.547 5.337 -21.310 1.00 97.88 169 PHE A N 1
ATOM 1357 C CA . PHE A 1 169 ? 10.861 4.950 -22.537 1.00 97.88 169 PHE A CA 1
ATOM 1358 C C . PHE A 1 169 ? 11.066 5.987 -23.644 1.00 97.88 169 PHE A C 1
ATOM 1360 O O . PHE A 1 169 ? 11.405 5.616 -24.764 1.00 97.88 169 PHE A O 1
ATOM 1367 N N . LEU A 1 170 ? 10.929 7.282 -23.334 1.00 98.19 170 LEU A N 1
ATOM 1368 C CA . LEU A 1 170 ? 11.216 8.354 -24.291 1.00 98.19 170 LEU A CA 1
ATOM 1369 C C . LEU A 1 170 ? 12.673 8.305 -24.764 1.00 98.19 170 LEU A C 1
ATOM 1371 O O . LEU A 1 170 ? 12.929 8.405 -25.962 1.00 98.19 170 LEU A O 1
ATOM 1375 N N . ASN A 1 171 ? 13.627 8.103 -23.849 1.00 97.69 171 ASN A N 1
ATOM 1376 C CA . ASN A 1 171 ? 15.041 7.972 -24.198 1.00 97.69 171 ASN A CA 1
ATOM 1377 C C . ASN A 1 171 ? 15.300 6.796 -25.153 1.00 97.69 171 ASN A C 1
ATOM 1379 O O . ASN A 1 171 ? 15.962 6.975 -26.176 1.00 97.69 171 ASN A O 1
ATOM 1383 N N . TRP A 1 172 ? 14.752 5.618 -24.841 1.00 98.19 172 TRP A N 1
ATOM 1384 C CA . TRP A 1 172 ? 14.844 4.444 -25.704 1.00 98.19 172 TRP A CA 1
ATOM 1385 C C . TRP A 1 172 ? 14.196 4.697 -27.069 1.00 98.19 172 TRP A C 1
ATOM 1387 O O . TRP A 1 172 ? 14.820 4.421 -28.087 1.00 98.19 172 TRP A O 1
ATOM 1397 N N . TYR A 1 173 ? 13.004 5.295 -27.105 1.00 98.31 173 TYR A N 1
ATOM 1398 C CA . TYR A 1 173 ? 12.284 5.598 -28.342 1.00 98.31 173 TYR A CA 1
ATOM 1399 C C . TYR A 1 173 ? 13.083 6.510 -29.283 1.00 98.31 173 TYR A C 1
ATOM 1401 O O . TYR A 1 173 ? 13.170 6.243 -30.482 1.00 98.31 173 TYR A O 1
ATOM 1409 N N . PHE A 1 174 ? 13.702 7.573 -28.757 1.00 97.69 174 PHE A N 1
ATOM 1410 C CA . PHE A 1 174 ? 14.538 8.452 -29.578 1.00 97.69 174 PHE A CA 1
ATOM 1411 C C . PHE A 1 174 ? 15.783 7.736 -30.113 1.00 97.69 174 PHE A C 1
ATOM 1413 O O . PHE A 1 174 ? 16.126 7.927 -31.277 1.00 97.69 174 PHE A O 1
ATOM 1420 N N . LYS A 1 175 ? 16.421 6.879 -29.305 1.00 96.69 175 LYS A N 1
ATOM 1421 C CA . LYS A 1 175 ? 17.566 6.068 -29.745 1.00 96.69 175 LYS A CA 1
ATOM 1422 C C . LYS A 1 175 ? 17.172 5.016 -30.781 1.00 96.69 175 LYS A C 1
ATOM 1424 O O . LYS A 1 175 ? 17.903 4.821 -31.739 1.00 96.69 175 LYS A O 1
ATOM 1429 N N . ASP A 1 176 ? 16.021 4.366 -30.624 1.00 97.56 176 ASP A N 1
ATOM 1430 C CA . ASP A 1 176 ? 15.503 3.388 -31.589 1.00 97.56 176 ASP A CA 1
ATOM 1431 C C . ASP A 1 176 ? 15.174 4.050 -32.934 1.00 97.56 176 ASP A C 1
ATOM 1433 O O . ASP A 1 176 ? 15.492 3.521 -33.999 1.00 97.56 176 ASP A O 1
ATOM 1437 N N . LYS A 1 177 ? 14.596 5.256 -32.899 1.00 97.62 177 LYS A N 1
ATOM 1438 C CA . LYS A 1 177 ? 14.348 6.049 -34.107 1.00 97.62 177 LYS A CA 1
ATOM 1439 C C . LYS A 1 177 ? 15.648 6.431 -34.825 1.00 97.62 177 LYS A C 1
ATOM 1441 O O . LYS A 1 177 ? 15.710 6.337 -36.052 1.00 97.62 177 LYS A O 1
ATOM 1446 N N . ASP A 1 178 ? 16.659 6.866 -34.077 1.00 94.62 178 ASP A N 1
ATOM 1447 C CA . ASP A 1 178 ? 17.992 7.172 -34.609 1.00 94.62 178 ASP A CA 1
ATOM 1448 C C . ASP A 1 178 ? 18.634 5.924 -35.231 1.00 94.62 178 ASP A C 1
ATOM 1450 O O . ASP A 1 178 ? 18.997 5.936 -36.403 1.00 94.62 178 ASP A O 1
ATOM 1454 N N . HIS A 1 179 ? 18.614 4.798 -34.514 1.00 95.44 179 HIS A N 1
ATOM 1455 C CA . HIS A 1 179 ? 19.114 3.511 -34.994 1.00 95.44 179 HIS A CA 1
ATOM 1456 C C . HIS A 1 179 ? 18.469 3.060 -36.302 1.00 95.44 179 HIS A C 1
ATOM 1458 O O . HIS A 1 179 ? 19.180 2.692 -37.233 1.00 95.44 179 HIS A O 1
ATOM 1464 N N . LYS A 1 180 ? 17.139 3.149 -36.419 1.00 95.75 180 LYS A N 1
ATOM 1465 C CA . LYS A 1 180 ? 16.428 2.835 -37.670 1.00 95.75 180 LYS A CA 1
ATOM 1466 C C . LYS A 1 180 ? 16.853 3.738 -38.826 1.00 95.75 180 LYS A C 1
ATOM 1468 O O . LYS A 1 180 ? 16.897 3.290 -39.969 1.00 95.75 180 LYS A O 1
ATOM 1473 N N . THR A 1 181 ? 17.171 4.998 -38.535 1.00 95.38 181 THR A N 1
ATOM 1474 C CA . THR A 1 181 ? 17.664 5.950 -39.537 1.00 95.38 181 THR A CA 1
ATOM 1475 C C . THR A 1 181 ? 19.075 5.568 -39.984 1.00 95.38 181 THR A C 1
ATOM 1477 O O . THR A 1 181 ? 19.296 5.383 -41.178 1.00 95.38 181 THR A O 1
ATOM 1480 N N . THR A 1 182 ? 20.002 5.339 -39.048 1.00 93.06 182 THR A N 1
ATOM 1481 C CA . THR A 1 182 ? 21.375 4.890 -39.344 1.00 93.06 182 THR A CA 1
ATOM 1482 C C . THR A 1 182 ? 21.398 3.550 -40.076 1.00 93.06 182 THR A C 1
ATOM 1484 O O . THR A 1 182 ? 22.189 3.359 -40.995 1.00 93.06 182 THR A O 1
ATOM 1487 N N . GLN A 1 183 ? 20.512 2.625 -39.703 1.00 94.50 183 GLN A N 1
ATOM 1488 C CA . GLN A 1 183 ? 20.361 1.341 -40.377 1.00 94.50 183 GLN A CA 1
ATOM 1489 C C . GLN A 1 183 ? 19.911 1.531 -41.826 1.00 94.50 183 GLN A C 1
ATOM 1491 O O . GLN A 1 183 ? 20.541 0.998 -42.732 1.00 94.50 183 GLN A O 1
ATOM 1496 N N . SER A 1 184 ? 18.896 2.365 -42.060 1.00 94.19 184 SER A N 1
ATOM 1497 C CA . SER A 1 184 ? 18.458 2.705 -43.414 1.00 94.19 184 SER A CA 1
ATOM 1498 C C . SER A 1 184 ? 19.566 3.381 -44.229 1.00 94.19 184 SER A C 1
ATOM 1500 O O . SER A 1 184 ? 19.707 3.098 -45.415 1.00 94.19 184 SER A O 1
ATOM 1502 N N . GLU A 1 185 ? 20.356 4.283 -43.644 1.00 91.06 185 GLU A N 1
ATOM 1503 C CA . GLU A 1 185 ? 21.496 4.899 -44.339 1.00 91.06 185 GLU A CA 1
ATOM 1504 C C . GLU A 1 185 ? 22.567 3.872 -44.711 1.00 91.06 185 GLU A C 1
ATOM 1506 O O . GLU A 1 185 ? 23.093 3.916 -45.821 1.00 91.06 185 GLU A O 1
ATOM 1511 N N . PHE A 1 186 ? 22.868 2.943 -43.801 1.00 90.06 186 PHE A N 1
ATOM 1512 C CA . PHE A 1 186 ? 23.819 1.863 -44.030 1.00 90.06 186 PHE A CA 1
ATOM 1513 C C . PHE A 1 186 ? 23.351 0.909 -45.138 1.00 90.06 186 PHE A C 1
ATOM 1515 O O . PHE A 1 186 ? 24.127 0.581 -46.036 1.00 90.06 186 PHE A O 1
ATOM 1522 N N . ASP A 1 187 ? 22.077 0.515 -45.114 1.00 89.44 187 ASP A N 1
ATOM 1523 C CA . ASP A 1 187 ? 21.480 -0.396 -46.096 1.00 89.44 187 ASP A CA 1
ATOM 1524 C C . ASP A 1 187 ? 21.405 0.228 -47.502 1.00 89.44 187 ASP A C 1
ATOM 1526 O O . ASP A 1 187 ? 21.477 -0.483 -48.504 1.00 89.44 187 ASP A O 1
ATOM 1530 N N . ASN A 1 188 ? 21.306 1.559 -47.588 1.00 89.38 188 ASN A N 1
ATOM 1531 C CA . ASN A 1 188 ? 21.266 2.304 -48.849 1.00 89.38 188 ASN A CA 1
ATOM 1532 C C . ASN A 1 188 ? 22.648 2.780 -49.332 1.00 89.38 188 ASN A C 1
ATOM 1534 O O . ASN A 1 188 ? 22.724 3.607 -50.246 1.00 89.38 188 ASN A O 1
ATOM 1538 N N . LEU A 1 189 ? 23.748 2.293 -48.745 1.00 86.25 189 LEU A N 1
ATOM 1539 C CA . LEU A 1 189 ? 25.080 2.685 -49.194 1.00 86.25 189 LEU A CA 1
ATOM 1540 C C . LEU A 1 189 ? 25.321 2.261 -50.650 1.00 86.25 189 LEU A C 1
ATOM 1542 O O . LEU A 1 189 ? 25.122 1.093 -50.994 1.00 86.25 189 LEU A O 1
ATOM 1546 N N . PRO A 1 190 ? 25.793 3.177 -51.517 1.00 78.88 190 PRO A N 1
ATOM 1547 C CA . PRO A 1 190 ? 26.120 2.836 -52.891 1.00 78.88 190 PRO A CA 1
ATOM 1548 C C . PRO A 1 190 ? 27.319 1.882 -52.903 1.00 78.88 190 PRO A C 1
ATOM 1550 O O . PRO A 1 190 ? 28.439 2.261 -52.565 1.00 78.88 190 PRO A O 1
ATOM 1553 N N . ILE A 1 191 ? 27.082 0.631 -53.293 1.00 76.62 191 ILE A N 1
ATOM 1554 C CA . ILE A 1 191 ? 28.139 -0.365 -53.484 1.00 76.62 191 ILE A CA 1
ATOM 1555 C C . ILE A 1 191 ? 28.701 -0.178 -54.893 1.00 76.62 191 ILE A C 1
ATOM 1557 O O . ILE A 1 191 ? 27.964 -0.299 -55.873 1.00 76.62 191 ILE A O 1
ATOM 1561 N N . ILE A 1 192 ? 30.006 0.087 -55.012 1.00 73.19 192 ILE A N 1
ATOM 1562 C CA . ILE A 1 192 ? 30.676 0.103 -56.315 1.00 73.19 192 ILE A CA 1
ATOM 1563 C C . ILE A 1 192 ? 30.733 -1.351 -56.807 1.00 73.19 192 ILE A C 1
ATOM 1565 O O . ILE A 1 192 ? 31.343 -2.188 -56.131 1.00 73.19 192 ILE A O 1
ATOM 1569 N N . PRO A 1 193 ? 30.090 -1.697 -57.938 1.00 71.62 193 PRO A N 1
ATOM 1570 C CA . PRO A 1 193 ? 30.121 -3.059 -58.448 1.00 71.62 193 PRO A CA 1
ATOM 1571 C C . PRO A 1 193 ? 31.554 -3.431 -58.837 1.00 71.62 193 PRO A C 1
ATOM 1573 O O . PRO A 1 193 ? 32.284 -2.624 -59.411 1.00 71.62 193 PRO A O 1
ATOM 1576 N N . ALA A 1 194 ? 31.963 -4.662 -58.534 1.00 63.97 194 ALA A N 1
ATOM 1577 C CA . ALA A 1 194 ? 33.267 -5.172 -58.937 1.00 63.97 194 ALA A CA 1
ATOM 1578 C C . ALA A 1 194 ? 33.297 -5.351 -60.465 1.00 63.97 194 ALA A C 1
ATOM 1580 O O . ALA A 1 194 ? 32.855 -6.372 -60.989 1.00 63.97 194 ALA A O 1
ATOM 1581 N N . VAL A 1 195 ? 33.790 -4.345 -61.189 1.00 64.62 195 VAL A N 1
ATOM 1582 C CA . VAL A 1 195 ? 34.037 -4.438 -62.631 1.00 64.62 195 VAL A CA 1
ATOM 1583 C C . VAL A 1 195 ? 35.454 -4.981 -62.833 1.00 64.62 195 VAL A C 1
ATOM 1585 O O . VAL A 1 195 ? 36.421 -4.386 -62.377 1.00 64.62 195 VAL A O 1
ATOM 1588 N N . ASN A 1 196 ? 35.540 -6.161 -63.452 1.00 53.94 196 ASN A N 1
ATOM 1589 C CA . ASN A 1 196 ? 36.725 -6.869 -63.955 1.00 53.94 196 ASN A CA 1
ATOM 1590 C C . ASN A 1 196 ? 38.111 -6.367 -63.479 1.00 53.94 196 ASN A C 1
ATOM 1592 O O . ASN A 1 196 ? 38.733 -5.532 -64.127 1.00 53.94 196 ASN A O 1
ATOM 1596 N N . GLY A 1 197 ? 38.652 -6.996 -62.428 1.00 55.50 197 GLY A N 1
ATOM 1597 C CA . GLY A 1 197 ? 40.106 -7.107 -62.217 1.00 55.50 197 GLY A CA 1
ATOM 1598 C C . GLY A 1 197 ? 40.770 -6.136 -61.237 1.00 55.50 197 GLY A C 1
ATOM 1599 O O . GLY A 1 197 ? 41.935 -6.345 -60.901 1.00 55.50 197 GLY A O 1
ATOM 1600 N N . GLU A 1 198 ? 40.074 -5.129 -60.711 1.00 58.25 198 GLU A N 1
ATOM 1601 C CA . GLU A 1 198 ? 40.679 -4.195 -59.753 1.00 58.25 198 GLU A CA 1
ATOM 1602 C C . GLU A 1 198 ? 40.441 -4.624 -58.296 1.00 58.25 198 GLU A C 1
ATOM 1604 O O . GLU A 1 198 ? 39.381 -4.390 -57.714 1.00 58.25 198 GLU A O 1
ATOM 1609 N N . GLY A 1 199 ? 41.471 -5.187 -57.651 1.00 62.22 199 GLY A N 1
ATOM 1610 C CA . GLY A 1 199 ? 41.472 -5.476 -56.204 1.00 62.22 199 GLY A CA 1
ATOM 1611 C C . GLY A 1 199 ? 41.245 -4.242 -55.311 1.00 62.22 199 GLY A C 1
ATOM 1612 O O . GLY A 1 199 ? 40.999 -4.377 -54.114 1.00 62.22 199 GLY A O 1
ATOM 1613 N N . ASN A 1 200 ? 41.274 -3.041 -55.895 1.00 69.75 200 ASN A N 1
ATOM 1614 C CA . ASN A 1 200 ? 41.062 -1.766 -55.218 1.00 69.75 200 ASN A CA 1
ATOM 1615 C C . ASN A 1 200 ? 39.575 -1.491 -54.898 1.00 69.75 200 ASN A C 1
ATOM 1617 O O . ASN A 1 200 ? 39.282 -0.782 -53.939 1.00 69.75 200 ASN A O 1
ATOM 1621 N N . VAL A 1 201 ? 38.623 -2.096 -55.627 1.00 73.69 201 VAL A N 1
ATOM 1622 C CA . VAL A 1 201 ? 37.174 -1.856 -55.434 1.00 73.69 201 VAL A CA 1
ATOM 1623 C C . VAL A 1 201 ? 36.676 -2.393 -54.087 1.00 73.69 201 VAL A C 1
ATOM 1625 O O . VAL A 1 201 ? 35.884 -1.743 -53.406 1.00 73.69 201 VAL A O 1
ATOM 1628 N N . PHE A 1 202 ? 37.181 -3.550 -53.645 1.00 74.25 202 PHE A N 1
ATOM 1629 C CA . PHE A 1 202 ? 36.844 -4.106 -52.329 1.00 74.25 202 PHE A CA 1
ATOM 1630 C C . PHE A 1 202 ? 37.367 -3.234 -51.185 1.00 74.25 202 PHE A C 1
ATOM 1632 O O . PHE A 1 202 ? 36.636 -2.983 -50.229 1.00 74.25 202 PHE A O 1
ATOM 1639 N N . ALA A 1 203 ? 38.605 -2.742 -51.293 1.00 76.94 203 ALA A N 1
ATOM 1640 C CA . ALA A 1 203 ? 39.194 -1.846 -50.301 1.00 76.94 203 ALA A CA 1
ATOM 1641 C C . ALA A 1 203 ? 38.446 -0.505 -50.240 1.00 76.94 203 ALA A C 1
ATOM 1643 O O . ALA A 1 203 ? 38.177 -0.005 -49.152 1.00 76.94 203 ALA A O 1
ATOM 1644 N N . GLN A 1 204 ? 38.038 0.036 -51.392 1.00 75.19 204 GLN A N 1
ATOM 1645 C CA . GLN A 1 204 ? 37.234 1.257 -51.466 1.00 75.19 204 GLN A CA 1
ATOM 1646 C C . GLN A 1 204 ? 35.853 1.064 -50.831 1.00 75.19 204 GLN A C 1
ATOM 1648 O O . GLN A 1 204 ? 35.511 1.805 -49.915 1.00 75.19 204 GLN A O 1
ATOM 1653 N N . ASN A 1 205 ? 35.094 0.034 -51.222 1.00 80.19 205 ASN A N 1
ATOM 1654 C CA . ASN A 1 205 ? 33.795 -0.273 -50.607 1.00 80.19 205 ASN A CA 1
ATOM 1655 C C . ASN A 1 205 ? 33.916 -0.514 -49.092 1.00 80.19 205 ASN A C 1
ATOM 1657 O O . ASN A 1 205 ? 33.064 -0.074 -48.319 1.00 80.19 205 ASN A O 1
ATOM 1661 N N . TYR A 1 206 ? 34.987 -1.179 -48.649 1.00 81.94 206 TYR A N 1
ATOM 1662 C CA . TYR A 1 206 ? 35.259 -1.379 -47.228 1.00 81.94 206 TYR A CA 1
ATOM 1663 C C . TYR A 1 206 ? 35.474 -0.045 -46.504 1.00 81.94 206 TYR A C 1
ATOM 1665 O O . TYR A 1 206 ? 34.789 0.208 -45.516 1.00 81.94 206 TYR A O 1
ATOM 1673 N N . LEU A 1 207 ? 36.345 0.827 -47.025 1.00 81.62 207 LEU A N 1
ATOM 1674 C CA . LEU A 1 207 ? 36.617 2.152 -46.459 1.00 81.62 207 LEU A CA 1
ATOM 1675 C C . LEU A 1 207 ? 35.363 3.038 -46.423 1.00 81.62 207 LEU A C 1
ATOM 1677 O O . LEU A 1 207 ? 35.094 3.654 -45.395 1.00 81.62 207 LEU A O 1
ATOM 1681 N N . PHE A 1 208 ? 34.566 3.054 -47.497 1.00 80.44 208 PHE A N 1
ATOM 1682 C CA . PHE A 1 208 ? 33.304 3.802 -47.549 1.00 80.44 208 PHE A CA 1
ATOM 1683 C C . PHE A 1 208 ? 32.270 3.275 -46.548 1.00 80.44 208 PHE A C 1
ATOM 1685 O O . PHE A 1 208 ? 31.536 4.060 -45.953 1.00 80.44 208 PHE A O 1
ATOM 1692 N N . SER A 1 209 ? 32.218 1.956 -46.329 1.00 84.06 209 SER A N 1
ATOM 1693 C CA . SER A 1 209 ? 31.282 1.357 -45.371 1.00 84.06 209 SER A CA 1
ATOM 1694 C C . SER A 1 209 ? 31.762 1.412 -43.918 1.00 84.06 209 SER A C 1
ATOM 1696 O O . SER A 1 209 ? 30.942 1.261 -43.018 1.00 84.06 209 SER A O 1
ATOM 1698 N N . TYR A 1 210 ? 33.059 1.617 -43.663 1.00 87.94 210 TYR A N 1
ATOM 1699 C CA . TYR A 1 210 ? 33.648 1.494 -42.326 1.00 87.94 210 TYR A CA 1
ATOM 1700 C C . TYR A 1 210 ? 33.033 2.472 -41.318 1.00 87.94 210 TYR A C 1
ATOM 1702 O O . TYR A 1 210 ? 32.543 2.039 -40.276 1.00 87.94 210 TYR A O 1
ATOM 1710 N N . SER A 1 211 ? 32.984 3.768 -41.646 1.00 87.38 211 SER A N 1
ATOM 1711 C CA . SER A 1 211 ? 32.417 4.789 -40.751 1.00 87.38 211 SER A CA 1
ATOM 1712 C C . SER A 1 211 ? 30.941 4.526 -40.453 1.00 87.38 211 SER A C 1
ATOM 1714 O O . SER A 1 211 ? 30.507 4.598 -39.308 1.00 87.38 211 SER A O 1
ATOM 1716 N N . LYS A 1 212 ? 30.172 4.125 -41.469 1.00 88.88 212 LYS A N 1
ATOM 1717 C CA . LYS A 1 212 ? 28.748 3.815 -41.317 1.00 88.88 212 LYS A CA 1
ATOM 1718 C C . LYS A 1 212 ? 28.485 2.526 -40.541 1.00 88.88 212 LYS A C 1
ATOM 1720 O O . LYS A 1 212 ? 27.519 2.467 -39.786 1.00 88.88 212 LYS A O 1
ATOM 1725 N N . ARG A 1 213 ? 29.360 1.518 -40.647 1.00 89.19 213 ARG A N 1
ATOM 1726 C CA . ARG A 1 213 ? 29.330 0.331 -39.768 1.00 89.19 213 ARG A CA 1
ATOM 1727 C C . ARG A 1 213 ? 29.582 0.713 -38.317 1.00 89.19 213 ARG A C 1
ATOM 1729 O O . ARG A 1 213 ? 28.926 0.179 -37.428 1.00 89.19 213 ARG A O 1
ATOM 1736 N N . GLU A 1 214 ? 30.532 1.610 -38.078 1.00 91.88 214 GLU A N 1
ATOM 1737 C CA . GLU A 1 214 ? 30.848 2.090 -36.735 1.00 91.88 214 GLU A CA 1
ATOM 1738 C C . GLU A 1 214 ? 29.675 2.879 -36.132 1.00 91.88 214 GLU A C 1
ATOM 1740 O O . GLU A 1 214 ? 29.261 2.589 -35.009 1.00 91.88 214 GLU A O 1
ATOM 1745 N N . GLU A 1 215 ? 29.067 3.791 -36.898 1.00 91.12 215 GLU A N 1
ATOM 1746 C CA . GLU A 1 215 ? 27.842 4.507 -36.508 1.00 91.12 215 GLU A CA 1
ATOM 1747 C C . GLU A 1 215 ? 26.694 3.539 -36.177 1.00 91.12 215 GLU A C 1
ATOM 1749 O O . GLU A 1 215 ? 26.070 3.654 -35.118 1.00 91.12 215 GLU A O 1
ATOM 1754 N N . LEU A 1 216 ? 26.455 2.536 -37.031 1.00 93.00 216 LEU A N 1
ATOM 1755 C CA . LEU A 1 216 ? 25.419 1.526 -36.810 1.00 93.00 216 LEU A CA 1
ATOM 1756 C C . LEU A 1 216 ? 25.679 0.705 -35.540 1.00 93.00 216 LEU A C 1
ATOM 1758 O O . LEU A 1 216 ? 24.761 0.495 -34.741 1.00 93.00 216 LEU A O 1
ATOM 1762 N N . ASN A 1 217 ? 26.921 0.268 -35.321 1.00 93.94 217 ASN A N 1
ATOM 1763 C CA . ASN A 1 217 ? 27.310 -0.478 -34.124 1.00 93.94 217 ASN A CA 1
ATOM 1764 C C . ASN A 1 217 ? 27.113 0.359 -32.854 1.00 93.94 217 ASN A C 1
ATOM 1766 O O . ASN A 1 217 ? 26.516 -0.119 -31.888 1.00 93.94 217 ASN A O 1
ATOM 1770 N N . ASN A 1 218 ? 27.552 1.619 -32.862 1.00 94.31 218 ASN A N 1
ATOM 1771 C CA . ASN A 1 218 ? 27.393 2.532 -31.731 1.00 94.31 218 ASN A CA 1
ATOM 1772 C C . ASN A 1 218 ? 25.913 2.797 -31.419 1.00 94.31 218 ASN A C 1
ATOM 1774 O O . ASN A 1 218 ? 25.506 2.751 -30.255 1.00 94.31 218 ASN A O 1
ATOM 1778 N N . SER A 1 219 ? 25.091 3.001 -32.451 1.00 94.56 219 SER A N 1
ATOM 1779 C CA . SER A 1 219 ? 23.647 3.185 -32.296 1.00 94.56 219 SER A CA 1
ATOM 1780 C C . SER A 1 219 ? 22.959 1.917 -31.762 1.00 94.56 219 SER A C 1
ATOM 1782 O O . SER A 1 219 ? 22.152 1.986 -30.833 1.00 94.56 219 SER A O 1
ATOM 1784 N N . THR A 1 220 ? 23.372 0.732 -32.230 1.00 94.38 220 THR A N 1
ATOM 1785 C CA . THR A 1 220 ? 22.890 -0.566 -31.717 1.00 94.38 220 THR A CA 1
ATOM 1786 C C . THR A 1 220 ? 23.191 -0.731 -30.226 1.00 94.38 220 THR A C 1
ATOM 1788 O O . THR A 1 220 ? 22.317 -1.102 -29.437 1.00 94.38 220 THR A O 1
ATOM 1791 N N . ILE A 1 221 ? 24.424 -0.424 -29.809 1.00 94.31 221 ILE A N 1
ATOM 1792 C CA . ILE A 1 221 ? 24.831 -0.466 -28.398 1.00 94.31 221 ILE A CA 1
ATOM 1793 C C . ILE A 1 221 ? 23.983 0.508 -27.574 1.00 94.31 221 ILE A C 1
ATOM 1795 O O . ILE A 1 221 ? 23.483 0.138 -26.511 1.00 94.31 221 ILE A O 1
ATOM 1799 N N . ALA A 1 222 ? 23.775 1.729 -28.071 1.00 93.38 222 ALA A N 1
ATOM 1800 C CA . ALA A 1 222 ? 22.992 2.749 -27.388 1.00 93.38 222 ALA A CA 1
ATOM 1801 C C . ALA A 1 222 ? 21.527 2.329 -27.175 1.00 93.38 222 ALA A C 1
ATOM 1803 O O . ALA A 1 222 ? 20.998 2.521 -26.076 1.00 93.38 222 ALA A O 1
ATOM 1804 N N . VAL A 1 223 ? 20.878 1.742 -28.187 1.00 97.06 223 VAL A N 1
ATOM 1805 C CA . VAL A 1 223 ? 19.507 1.211 -28.076 1.00 97.06 223 VAL A CA 1
ATOM 1806 C C . VAL A 1 223 ? 19.444 0.075 -27.062 1.00 97.06 223 VAL A C 1
ATOM 1808 O O . VAL A 1 223 ? 18.594 0.101 -26.170 1.00 97.06 223 VAL A O 1
ATOM 1811 N N . ASN A 1 224 ? 20.371 -0.884 -27.141 1.00 95.88 224 ASN A N 1
ATOM 1812 C CA . ASN A 1 224 ? 20.410 -2.031 -26.233 1.00 95.88 224 ASN A CA 1
ATOM 1813 C C . ASN A 1 224 ? 20.629 -1.611 -24.776 1.00 95.88 224 ASN A C 1
ATOM 1815 O O . ASN A 1 224 ? 19.963 -2.129 -23.880 1.00 95.88 224 ASN A O 1
ATOM 1819 N N . GLN A 1 225 ? 21.519 -0.649 -24.523 1.00 94.88 225 GLN A N 1
ATOM 1820 C CA . GLN A 1 225 ? 21.737 -0.097 -23.184 1.00 94.88 225 GLN A CA 1
ATOM 1821 C C . GLN A 1 225 ? 20.482 0.602 -22.651 1.00 94.88 225 GLN A C 1
ATOM 1823 O O . GLN A 1 225 ? 20.064 0.325 -21.527 1.00 94.88 225 GLN A O 1
ATOM 1828 N N . ALA A 1 226 ? 19.847 1.462 -23.456 1.00 95.12 226 ALA A N 1
ATOM 1829 C CA . ALA A 1 226 ? 18.630 2.164 -23.052 1.00 95.12 226 ALA A CA 1
ATOM 1830 C C . ALA A 1 226 ? 17.478 1.193 -22.754 1.00 95.12 226 ALA A C 1
ATOM 1832 O O . ALA A 1 226 ? 16.813 1.317 -21.724 1.00 95.12 226 ALA A O 1
ATOM 1833 N N . PHE A 1 227 ? 17.293 0.180 -23.605 1.00 97.12 227 PHE A N 1
ATOM 1834 C CA . PHE A 1 227 ? 16.303 -0.870 -23.386 1.00 97.12 227 PHE A CA 1
ATOM 1835 C C . PHE A 1 227 ? 16.606 -1.690 -22.128 1.00 97.12 227 PHE A C 1
ATOM 1837 O O . PHE A 1 227 ? 15.705 -1.953 -21.337 1.00 97.12 227 PHE A O 1
ATOM 1844 N N . THR A 1 228 ? 17.871 -2.056 -21.902 1.00 96.69 228 THR A N 1
ATOM 1845 C CA . THR A 1 228 ? 18.283 -2.827 -20.718 1.00 96.69 228 THR A CA 1
ATOM 1846 C C . THR A 1 228 ? 17.977 -2.065 -19.431 1.00 96.69 228 THR A C 1
ATOM 1848 O O . THR A 1 228 ? 17.405 -2.630 -18.502 1.00 96.69 228 THR A O 1
ATOM 1851 N N . ILE A 1 229 ? 18.297 -0.769 -19.379 1.00 95.88 229 ILE A N 1
ATOM 1852 C CA . ILE A 1 229 ? 17.998 0.081 -18.218 1.00 95.88 229 ILE A CA 1
ATOM 1853 C C . ILE A 1 229 ? 16.483 0.179 -17.998 1.00 95.88 229 ILE A C 1
ATOM 1855 O O . ILE A 1 229 ? 16.016 -0.001 -16.872 1.00 95.88 229 ILE A O 1
ATOM 1859 N N . LEU A 1 230 ? 15.709 0.411 -19.063 1.00 96.56 230 LEU A N 1
ATOM 1860 C CA . LEU A 1 230 ? 14.248 0.437 -18.998 1.00 96.56 230 LEU A CA 1
ATOM 1861 C C . LEU A 1 230 ? 13.686 -0.889 -18.463 1.00 96.56 230 LEU A C 1
ATOM 1863 O O . LEU A 1 230 ? 12.860 -0.876 -17.553 1.00 96.56 230 LEU A O 1
ATOM 1867 N N . ALA A 1 231 ? 14.156 -2.025 -18.980 1.00 96.50 231 ALA A N 1
ATOM 1868 C CA . ALA A 1 231 ? 13.717 -3.355 -18.569 1.00 96.50 231 ALA A CA 1
ATOM 1869 C C . ALA A 1 231 ? 14.048 -3.648 -17.098 1.00 96.50 231 ALA A C 1
ATOM 1871 O O . ALA A 1 231 ? 13.206 -4.188 -16.380 1.00 96.50 231 ALA A O 1
ATOM 1872 N N . LEU A 1 232 ? 15.232 -3.248 -16.620 1.00 96.75 232 LEU A N 1
ATOM 1873 C CA . LEU A 1 232 ? 15.618 -3.388 -15.212 1.00 96.75 232 LEU A CA 1
ATOM 1874 C C . LEU A 1 232 ? 14.713 -2.567 -14.289 1.00 96.75 232 LEU A C 1
ATOM 1876 O O . LEU A 1 232 ? 14.252 -3.081 -13.270 1.00 96.75 232 LEU A O 1
ATOM 1880 N N . VAL A 1 233 ? 14.414 -1.316 -14.653 1.00 95.00 233 VAL A N 1
ATOM 1881 C CA . VAL A 1 233 ? 13.489 -0.468 -13.884 1.00 95.00 233 VAL A CA 1
ATOM 1882 C C . VAL A 1 233 ? 12.074 -1.039 -13.909 1.00 95.00 233 VAL A C 1
ATOM 1884 O O . VAL A 1 233 ? 11.420 -1.096 -12.867 1.00 95.00 233 VAL A O 1
ATOM 1887 N N . TRP A 1 234 ? 11.614 -1.526 -15.064 1.00 95.38 234 TRP A N 1
ATOM 1888 C CA . TRP A 1 234 ? 10.300 -2.152 -15.202 1.00 95.38 234 TRP A CA 1
ATOM 1889 C C . TRP A 1 234 ? 10.177 -3.395 -14.320 1.00 95.38 234 TRP A C 1
ATOM 1891 O O . TRP A 1 234 ? 9.204 -3.537 -13.573 1.00 95.38 234 TRP A O 1
ATOM 1901 N N . PHE A 1 235 ? 11.187 -4.268 -14.362 1.00 96.19 235 PHE A N 1
ATOM 1902 C CA . PHE A 1 235 ? 11.263 -5.466 -13.534 1.00 96.19 235 PHE A CA 1
ATOM 1903 C C . PHE A 1 235 ? 11.287 -5.113 -12.046 1.00 96.19 235 PHE A C 1
ATOM 1905 O O . PHE A 1 235 ? 10.524 -5.683 -11.267 1.00 96.19 235 PHE A O 1
ATOM 1912 N N . TYR A 1 236 ? 12.101 -4.130 -11.652 1.00 94.81 236 TYR A N 1
ATOM 1913 C CA . TYR A 1 236 ? 12.163 -3.672 -10.267 1.00 94.81 236 TYR A CA 1
ATOM 1914 C C . TYR A 1 236 ? 10.825 -3.095 -9.785 1.00 94.81 236 TYR A C 1
ATOM 1916 O O . TYR A 1 236 ? 10.421 -3.361 -8.659 1.00 94.81 236 TYR A O 1
ATOM 1924 N N . ASN A 1 237 ? 10.084 -2.383 -10.635 1.00 94.81 237 ASN A N 1
ATOM 1925 C CA . ASN A 1 237 ? 8.736 -1.906 -10.320 1.00 94.81 237 ASN A CA 1
ATOM 1926 C C . ASN A 1 237 ? 7.744 -3.060 -10.048 1.00 94.81 237 ASN A C 1
ATOM 1928 O O . ASN A 1 237 ? 6.941 -2.973 -9.117 1.00 94.81 237 ASN A O 1
ATOM 1932 N N . VAL A 1 238 ? 7.801 -4.147 -10.826 1.00 94.56 238 VAL A N 1
ATOM 1933 C CA . VAL A 1 238 ? 6.950 -5.333 -10.607 1.00 94.56 238 VAL A CA 1
ATOM 1934 C C . VAL A 1 238 ? 7.365 -6.057 -9.326 1.00 94.56 238 VAL A C 1
ATOM 1936 O O . VAL A 1 238 ? 6.517 -6.440 -8.516 1.00 94.56 238 VAL A O 1
ATOM 1939 N N . PHE A 1 239 ? 8.675 -6.199 -9.113 1.00 93.06 239 PHE A N 1
ATOM 1940 C CA . PHE A 1 239 ? 9.243 -6.751 -7.889 1.00 93.06 239 PHE A CA 1
ATOM 1941 C C . PHE A 1 239 ? 8.808 -5.946 -6.655 1.00 93.06 239 PHE A C 1
ATOM 1943 O O . PHE A 1 239 ? 8.400 -6.533 -5.650 1.00 93.06 239 PHE A O 1
ATOM 1950 N N . ASP A 1 240 ? 8.822 -4.613 -6.742 1.00 90.56 240 ASP A N 1
ATOM 1951 C CA . ASP A 1 240 ? 8.410 -3.736 -5.649 1.00 90.56 240 ASP A CA 1
ATOM 1952 C C . ASP A 1 240 ? 6.937 -3.949 -5.274 1.00 90.56 240 ASP A C 1
ATOM 1954 O O . ASP A 1 240 ? 6.631 -4.148 -4.094 1.00 90.56 240 ASP A O 1
ATOM 1958 N N . ALA A 1 241 ? 6.054 -4.022 -6.277 1.00 90.25 241 ALA A N 1
ATOM 1959 C CA . ALA A 1 241 ? 4.630 -4.297 -6.087 1.00 90.25 241 ALA A CA 1
ATOM 1960 C C . ALA A 1 241 ? 4.367 -5.669 -5.436 1.00 90.25 241 ALA A C 1
ATOM 1962 O O . ALA A 1 241 ? 3.418 -5.828 -4.664 1.00 90.25 241 ALA A O 1
ATOM 1963 N N . TYR A 1 242 ? 5.205 -6.673 -5.715 1.00 90.56 242 TYR A N 1
ATOM 1964 C CA . TYR A 1 242 ? 5.047 -8.005 -5.133 1.00 90.56 242 TYR A CA 1
ATOM 1965 C C . TYR A 1 242 ? 5.570 -8.101 -3.696 1.00 90.56 242 TYR A C 1
ATOM 1967 O O . TYR A 1 242 ? 4.943 -8.779 -2.881 1.00 90.56 242 TYR A O 1
ATOM 1975 N N . TYR A 1 243 ? 6.688 -7.448 -3.354 1.00 87.19 243 TYR A N 1
ATOM 1976 C CA . TYR A 1 243 ? 7.352 -7.643 -2.059 1.00 87.19 243 TYR A CA 1
ATOM 1977 C C . TYR A 1 243 ? 7.007 -6.575 -1.011 1.00 87.19 243 TYR A C 1
ATOM 1979 O O . TYR A 1 243 ? 6.580 -6.935 0.095 1.00 87.19 243 TYR A O 1
ATOM 1987 N N . PHE A 1 244 ? 7.092 -5.277 -1.306 1.00 82.00 244 PHE A N 1
ATOM 1988 C CA . PHE A 1 244 ? 7.023 -4.242 -0.263 1.00 82.00 244 PHE A CA 1
ATOM 1989 C C . PHE A 1 244 ? 5.579 -3.903 0.124 1.00 82.00 244 PHE A C 1
ATOM 1991 O O . PHE A 1 244 ? 4.787 -3.520 -0.724 1.00 82.00 244 PHE A O 1
ATOM 1998 N N . LYS A 1 245 ? 5.203 -4.071 1.406 1.00 69.38 245 LYS A N 1
ATOM 1999 C CA . LYS A 1 245 ? 3.818 -3.877 1.918 1.00 69.38 245 LYS A CA 1
ATOM 2000 C C . LYS A 1 245 ? 3.507 -2.451 2.370 1.00 69.38 245 LYS A C 1
ATOM 2002 O O . LYS A 1 245 ? 2.404 -1.977 2.153 1.00 69.38 245 LYS A O 1
ATOM 2007 N N . LYS A 1 246 ? 4.460 -1.776 3.009 1.00 65.38 246 LYS A N 1
ATOM 2008 C CA . LYS A 1 246 ? 4.268 -0.440 3.590 1.00 65.38 246 LYS A CA 1
ATOM 2009 C C . LYS A 1 246 ? 5.091 0.597 2.843 1.00 65.38 246 LYS A C 1
ATOM 2011 O O . LYS A 1 246 ? 6.147 0.278 2.294 1.00 65.38 246 LYS A O 1
ATOM 2016 N N . GLU A 1 247 ? 4.607 1.833 2.857 1.00 61.09 247 GLU A N 1
ATOM 2017 C CA . GLU A 1 247 ? 5.355 3.010 2.428 1.00 61.09 247 GLU A CA 1
ATOM 2018 C C . GLU A 1 247 ? 6.521 3.232 3.410 1.00 61.09 247 GLU A C 1
ATOM 2020 O O . GLU A 1 247 ? 6.431 3.984 4.372 1.00 61.09 247 GLU A O 1
ATOM 2025 N N . GLN A 1 248 ? 7.614 2.486 3.234 1.00 56.53 248 GLN A N 1
ATOM 2026 C CA . GLN A 1 248 ? 8.899 2.861 3.827 1.00 56.53 248 GLN A CA 1
ATOM 2027 C C . GLN A 1 248 ? 9.396 4.116 3.117 1.00 56.53 248 GLN A C 1
ATOM 2029 O O . GLN A 1 248 ? 9.157 4.206 1.908 1.00 56.53 248 GLN A O 1
ATOM 2034 N N . ASN A 1 249 ? 10.075 5.013 3.849 1.00 47.06 249 ASN A N 1
ATOM 2035 C CA . ASN A 1 249 ? 10.709 6.247 3.363 1.00 47.06 249 ASN A CA 1
ATOM 2036 C C . ASN A 1 249 ? 11.343 6.022 1.988 1.00 47.06 249 ASN A C 1
ATOM 2038 O O . ASN A 1 249 ? 12.465 5.540 1.867 1.00 47.06 249 ASN A O 1
ATOM 2042 N N . PHE A 1 250 ? 10.573 6.306 0.946 1.00 47.75 250 PHE A N 1
ATOM 2043 C CA . PHE A 1 250 ? 10.985 6.128 -0.430 1.00 47.75 250 PHE A CA 1
ATOM 2044 C C . PHE A 1 250 ? 11.300 7.521 -0.927 1.00 47.75 250 PHE A C 1
ATOM 2046 O O . PHE A 1 250 ? 10.415 8.372 -0.877 1.00 47.75 250 PHE A O 1
ATOM 2053 N N . PHE A 1 251 ? 12.560 7.729 -1.312 1.00 46.72 251 PHE A N 1
ATOM 2054 C CA . PHE A 1 251 ? 13.075 8.877 -2.056 1.00 46.72 251 PHE A CA 1
ATOM 2055 C C . PHE A 1 251 ? 12.229 10.155 -1.936 1.00 46.72 251 PHE A C 1
ATOM 2057 O O . PHE A 1 251 ? 11.274 10.361 -2.687 1.00 46.72 251 PHE A O 1
ATOM 2064 N N . ASN A 1 252 ? 12.608 11.053 -1.024 1.00 38.91 252 ASN A N 1
ATOM 2065 C CA . ASN A 1 252 ? 12.102 12.423 -1.054 1.00 38.91 252 ASN A CA 1
ATOM 2066 C C . ASN A 1 252 ? 12.762 13.165 -2.228 1.00 38.91 252 ASN A C 1
ATOM 2068 O O . ASN A 1 252 ? 13.719 13.905 -2.032 1.00 38.91 252 ASN A O 1
ATOM 2072 N N . LEU A 1 253 ? 12.261 12.963 -3.452 1.00 40.56 253 LEU A N 1
ATOM 2073 C CA . LEU A 1 253 ? 12.526 13.893 -4.549 1.00 40.56 253 LEU A CA 1
ATOM 2074 C C . LEU A 1 253 ? 11.641 15.120 -4.339 1.00 40.56 253 LEU A C 1
ATOM 2076 O O . LEU A 1 253 ? 10.437 15.094 -4.605 1.00 40.56 253 LEU A O 1
ATOM 2080 N N . GLN A 1 254 ? 12.235 16.190 -3.825 1.00 39.41 254 GLN A N 1
ATOM 2081 C CA . GLN A 1 254 ? 11.571 17.478 -3.731 1.00 39.41 254 GLN A CA 1
ATOM 2082 C C . GLN A 1 254 ? 11.937 18.286 -4.977 1.00 39.41 254 GLN A C 1
ATOM 2084 O O . GLN A 1 254 ? 13.070 18.728 -5.129 1.00 39.41 254 GLN A O 1
ATOM 2089 N N . PHE A 1 255 ? 10.976 18.454 -5.885 1.00 36.59 255 PHE A N 1
ATOM 2090 C CA . PHE A 1 255 ? 11.126 19.364 -7.015 1.00 36.59 255 PHE A CA 1
ATOM 2091 C C . PHE A 1 255 ? 10.875 20.783 -6.512 1.00 36.59 255 PHE A C 1
ATOM 2093 O O . PHE A 1 255 ? 9.748 21.115 -6.135 1.00 36.59 255 PHE A O 1
ATOM 2100 N N . SER A 1 256 ? 11.916 21.611 -6.472 1.00 42.78 256 SER A N 1
ATOM 2101 C CA . SER A 1 256 ? 11.765 23.041 -6.228 1.00 42.78 256 SER A CA 1
ATOM 2102 C C . SER A 1 256 ? 11.966 23.788 -7.547 1.00 42.78 256 SER A C 1
ATOM 2104 O O . SER A 1 256 ? 12.971 23.629 -8.234 1.00 42.78 256 SER A O 1
ATOM 2106 N N . MET A 1 257 ? 10.960 24.573 -7.934 1.00 32.28 257 MET A N 1
ATOM 2107 C CA . MET A 1 257 ? 11.108 25.582 -8.979 1.00 32.28 257 MET A CA 1
ATOM 2108 C C . MET A 1 257 ? 11.368 26.908 -8.284 1.00 32.28 257 MET A C 1
ATOM 2110 O O . MET A 1 257 ? 10.480 27.446 -7.619 1.00 32.28 257 MET A O 1
ATOM 2114 N N . TYR A 1 258 ? 12.577 27.434 -8.428 1.00 44.84 258 TYR A N 1
ATOM 2115 C CA . TYR A 1 258 ? 12.911 28.772 -7.964 1.00 44.84 258 TYR A CA 1
ATOM 2116 C C . TYR A 1 258 ? 13.043 29.704 -9.166 1.00 44.84 258 TYR A C 1
ATOM 2118 O O . TYR A 1 258 ? 13.700 29.408 -10.163 1.00 44.84 258 TYR A O 1
ATOM 2126 N N . LYS A 1 259 ? 12.371 30.855 -9.077 1.00 45.91 259 LYS A N 1
ATOM 2127 C CA . LYS A 1 259 ? 12.521 31.928 -10.055 1.00 45.91 259 LYS A CA 1
ATOM 2128 C C . LYS A 1 259 ? 13.886 32.571 -9.825 1.00 45.91 259 LYS A C 1
ATOM 2130 O O . LYS A 1 259 ? 14.094 33.210 -8.795 1.00 45.91 259 LYS A O 1
ATOM 2135 N N . VAL A 1 260 ? 14.804 32.400 -10.770 1.00 53.19 260 VAL A N 1
ATOM 2136 C CA . VAL A 1 260 ? 16.112 33.053 -10.713 1.00 53.19 260 VAL A CA 1
ATOM 2137 C C . VAL A 1 260 ? 15.913 34.523 -11.078 1.00 53.19 260 VAL A C 1
ATOM 2139 O O . VAL A 1 260 ? 15.646 34.864 -12.228 1.00 53.19 260 VAL A O 1
ATOM 2142 N N . ASN A 1 261 ? 15.981 35.405 -10.081 1.00 48.94 261 ASN A N 1
ATOM 2143 C CA . ASN A 1 261 ? 16.001 36.847 -10.307 1.00 48.94 261 ASN A CA 1
ATOM 2144 C C . ASN A 1 261 ? 17.460 37.272 -10.482 1.00 48.94 261 ASN A C 1
ATOM 2146 O O . ASN A 1 261 ? 18.223 37.276 -9.517 1.00 48.94 261 ASN A O 1
ATOM 2150 N N . PHE A 1 262 ? 17.854 37.622 -11.703 1.00 49.66 262 PHE A N 1
ATOM 2151 C CA . PHE A 1 262 ? 19.161 38.229 -11.932 1.00 49.66 262 PHE A CA 1
ATOM 2152 C C . PHE A 1 262 ? 19.175 39.656 -11.358 1.00 49.66 262 PHE A C 1
ATOM 2154 O O . PHE A 1 262 ? 18.198 40.388 -11.548 1.00 49.66 262 PHE A O 1
ATOM 2161 N N . PRO A 1 263 ? 20.243 40.069 -10.651 1.00 47.50 263 PRO A N 1
ATOM 2162 C CA . PRO A 1 263 ? 20.377 41.442 -10.184 1.00 47.50 263 PRO A CA 1
ATOM 2163 C C . PRO A 1 263 ? 20.404 42.389 -11.389 1.00 47.50 263 PRO A C 1
ATOM 2165 O O . PRO A 1 263 ? 21.212 42.239 -12.304 1.00 47.50 263 PRO A O 1
ATOM 2168 N N . SER A 1 264 ? 19.483 43.350 -11.407 1.00 53.22 264 SER A N 1
ATOM 2169 C CA . SER A 1 264 ? 19.263 44.288 -12.510 1.00 53.22 264 SER A CA 1
ATOM 2170 C C . SER A 1 264 ? 20.256 45.454 -12.494 1.00 53.22 264 SER A C 1
ATOM 2172 O O . SER A 1 264 ? 19.852 46.612 -12.599 1.00 53.22 264 SER A O 1
ATOM 2174 N N . GLU A 1 265 ? 21.545 45.181 -12.333 1.00 53.56 265 GLU A N 1
ATOM 2175 C CA . GLU A 1 265 ? 22.570 46.212 -12.475 1.00 53.56 265 GLU A CA 1
ATOM 2176 C C . GLU A 1 265 ? 23.155 46.127 -13.889 1.00 53.56 265 GLU A C 1
ATOM 2178 O O . GLU A 1 265 ? 23.947 45.247 -14.210 1.00 53.56 265 GLU A O 1
ATOM 2183 N N . ASN A 1 266 ? 22.720 47.074 -14.733 1.00 52.94 266 ASN A N 1
ATOM 2184 C CA . ASN A 1 266 ? 23.172 47.351 -16.107 1.00 52.94 266 ASN A CA 1
ATOM 2185 C C . ASN A 1 266 ? 22.574 46.503 -17.243 1.00 52.94 266 ASN A C 1
ATOM 2187 O O . ASN A 1 266 ? 23.292 46.032 -18.124 1.00 52.94 266 ASN A O 1
ATOM 2191 N N . ILE A 1 267 ? 21.244 46.389 -17.296 1.00 53.97 267 ILE A N 1
ATOM 2192 C CA . ILE A 1 267 ? 20.553 45.884 -18.492 1.00 53.97 267 ILE A CA 1
ATOM 2193 C C . ILE A 1 267 ? 20.182 47.076 -19.403 1.00 53.97 267 ILE A C 1
ATOM 2195 O O . ILE A 1 267 ? 19.409 47.937 -18.977 1.00 53.97 267 ILE A O 1
ATOM 2199 N N . PRO A 1 268 ? 20.703 47.174 -20.644 1.00 56.53 268 PRO A N 1
ATOM 2200 C CA . PRO A 1 268 ? 20.351 48.254 -21.564 1.00 56.53 268 PRO A CA 1
ATOM 2201 C C . PRO A 1 268 ? 18.860 48.203 -21.934 1.00 56.53 268 PRO A C 1
ATOM 2203 O O . PRO A 1 268 ? 18.291 47.124 -22.117 1.00 56.53 268 PRO A O 1
ATOM 2206 N N . LEU A 1 269 ? 18.251 49.389 -22.073 1.00 52.31 269 LEU A N 1
ATOM 2207 C CA . LEU A 1 269 ? 16.802 49.672 -22.109 1.00 52.31 269 LEU A CA 1
ATOM 2208 C C . LEU A 1 269 ? 15.971 48.965 -23.209 1.00 52.31 269 LEU A C 1
ATOM 2210 O O . LEU A 1 269 ? 14.786 49.251 -23.340 1.00 52.31 269 LEU A O 1
ATOM 2214 N N . ASN A 1 270 ? 16.561 48.076 -24.013 1.00 50.53 270 ASN A N 1
ATOM 2215 C CA . ASN A 1 270 ? 15.902 47.435 -25.155 1.00 50.53 270 ASN A CA 1
ATOM 2216 C C . ASN A 1 270 ? 16.128 45.914 -25.256 1.00 50.53 270 ASN A C 1
ATOM 2218 O O . ASN A 1 270 ? 15.980 45.334 -26.330 1.00 50.53 270 ASN A O 1
ATOM 2222 N N . SER A 1 271 ? 16.511 45.245 -24.166 1.00 53.47 271 SER A N 1
ATOM 2223 C CA . SER A 1 271 ? 16.617 43.780 -24.163 1.00 53.47 271 SER A CA 1
ATOM 2224 C C . SER A 1 271 ? 15.317 43.130 -23.674 1.00 53.47 271 SER A C 1
ATOM 2226 O O . SER A 1 271 ? 14.728 43.540 -22.672 1.00 53.47 271 SER A O 1
ATOM 2228 N N . LYS A 1 272 ? 14.834 42.118 -24.407 1.00 45.41 272 LYS A N 1
ATOM 2229 C CA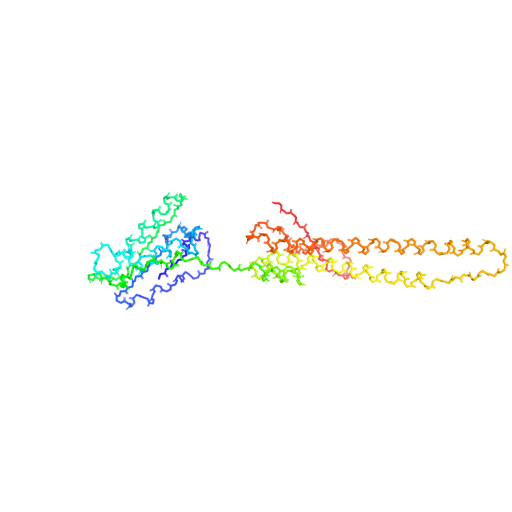 . LYS A 1 272 ? 13.740 41.254 -23.947 1.00 45.41 272 LYS A CA 1
ATOM 2230 C C . LYS A 1 272 ? 14.230 40.476 -22.727 1.00 45.41 272 LYS A C 1
ATOM 2232 O O . LYS A 1 272 ? 15.182 39.711 -22.831 1.00 45.41 272 LYS A O 1
ATOM 2237 N N . VAL A 1 273 ? 13.568 40.661 -21.589 1.00 53.66 273 VAL A N 1
ATOM 2238 C CA . VAL A 1 273 ? 13.833 39.880 -20.378 1.00 53.66 273 VAL A CA 1
ATOM 2239 C C . VAL A 1 273 ? 13.201 38.500 -20.556 1.00 53.66 273 VAL A C 1
ATOM 2241 O O . VAL A 1 273 ? 11.990 38.338 -20.400 1.00 53.66 273 VAL A O 1
ATOM 2244 N N . GLU A 1 274 ? 14.004 37.504 -20.921 1.00 48.75 274 GLU A N 1
ATOM 2245 C CA . GLU A 1 274 ? 13.573 36.106 -20.907 1.00 48.75 274 GLU A CA 1
ATOM 2246 C C . GLU A 1 274 ? 13.551 35.595 -19.463 1.00 48.75 274 GLU A C 1
ATOM 2248 O O . GLU A 1 274 ? 14.527 35.695 -18.722 1.00 48.75 274 GLU A O 1
ATOM 2253 N N . THR A 1 275 ? 12.396 35.085 -19.032 1.00 48.34 275 THR A N 1
ATOM 2254 C CA . THR A 1 275 ? 12.252 34.492 -17.699 1.00 48.34 275 THR A CA 1
ATOM 2255 C C . THR A 1 275 ? 12.768 33.061 -17.759 1.00 48.34 275 THR A C 1
ATOM 2257 O O . THR A 1 275 ? 12.117 32.196 -18.340 1.00 48.34 275 THR A O 1
ATOM 2260 N N . ILE A 1 276 ? 13.937 32.818 -17.170 1.00 46.00 276 ILE A N 1
ATOM 2261 C CA . ILE A 1 276 ? 14.540 31.486 -17.088 1.00 46.00 276 ILE A CA 1
ATOM 2262 C C . ILE A 1 276 ? 14.131 30.859 -15.750 1.00 46.00 276 ILE A C 1
ATOM 2264 O O . ILE A 1 276 ? 14.330 31.446 -14.686 1.00 46.00 276 ILE A O 1
ATOM 2268 N N . TYR A 1 277 ? 13.524 29.675 -15.810 1.00 46.47 277 TYR A N 1
ATOM 2269 C CA . TYR A 1 277 ? 13.235 28.849 -14.640 1.00 46.47 277 TYR A CA 1
ATOM 2270 C C . TYR A 1 277 ? 14.346 27.813 -14.500 1.00 46.47 277 TYR A C 1
ATOM 2272 O O . TYR A 1 277 ? 14.673 27.145 -15.480 1.00 46.47 277 TYR A O 1
ATOM 2280 N N . ASP A 1 278 ? 14.907 27.682 -13.301 1.00 39.19 278 ASP A N 1
ATOM 2281 C CA . ASP A 1 278 ? 15.893 26.648 -13.000 1.00 39.19 278 ASP A CA 1
ATOM 2282 C C . ASP A 1 278 ? 15.228 25.489 -12.242 1.00 39.19 278 ASP A C 1
ATOM 2284 O O . ASP A 1 278 ? 14.346 25.694 -11.398 1.00 39.19 278 ASP A O 1
ATOM 2288 N N . LEU A 1 279 ? 15.612 24.265 -12.600 1.00 35.78 279 LEU A N 1
ATOM 2289 C CA . LEU A 1 279 ? 15.061 23.019 -12.070 1.00 35.78 279 LEU A CA 1
ATOM 2290 C C . LEU A 1 279 ? 16.102 22.377 -11.154 1.00 35.78 279 LEU A C 1
ATOM 2292 O O . LEU A 1 279 ?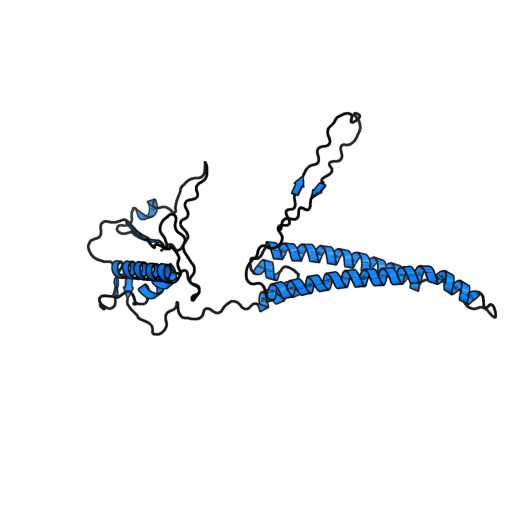 17.002 21.675 -11.611 1.00 35.78 279 LEU A O 1
ATOM 2296 N N . GLY A 1 280 ? 15.953 22.599 -9.848 1.00 36.97 280 GLY A N 1
ATOM 2297 C CA . GLY A 1 280 ? 16.806 21.989 -8.833 1.00 36.97 280 GLY A CA 1
ATOM 2298 C C . GLY A 1 280 ? 16.316 20.600 -8.414 1.00 36.97 280 GLY A C 1
ATOM 2299 O O . GLY A 1 280 ? 15.146 20.416 -8.073 1.00 36.97 280 GLY A O 1
ATOM 2300 N N . LEU A 1 281 ? 17.231 19.627 -8.401 1.00 35.12 281 LEU A N 1
ATOM 2301 C CA . LEU A 1 281 ? 17.047 18.289 -7.830 1.00 35.12 281 LEU A CA 1
ATOM 2302 C C . LEU A 1 281 ? 17.873 18.181 -6.541 1.00 35.12 281 LEU A C 1
ATOM 2304 O O . LEU A 1 281 ? 19.097 18.069 -6.603 1.00 35.12 281 LEU A O 1
ATOM 2308 N N . GLU A 1 282 ? 17.219 18.201 -5.377 1.00 34.47 282 GLU A N 1
ATOM 2309 C CA . GLU A 1 282 ? 17.885 17.953 -4.091 1.00 34.47 282 GLU A CA 1
ATOM 2310 C C . GLU A 1 282 ? 17.677 16.513 -3.605 1.00 34.47 282 GLU A C 1
ATOM 2312 O O . GLU A 1 282 ? 16.566 15.979 -3.617 1.00 34.47 282 GLU A O 1
ATOM 2317 N N . TRP A 1 283 ? 18.768 15.907 -3.129 1.00 34.28 283 TRP A N 1
ATOM 2318 C CA . TRP A 1 283 ? 18.823 14.550 -2.591 1.00 34.28 283 TRP A CA 1
ATOM 2319 C C . TRP A 1 283 ? 18.978 14.616 -1.069 1.00 34.28 283 TRP A C 1
ATOM 2321 O O . TRP A 1 283 ? 19.939 15.207 -0.576 1.00 34.28 283 TRP A O 1
ATOM 2331 N N . ARG A 1 284 ? 18.063 14.003 -0.309 1.00 36.12 284 ARG A N 1
ATOM 2332 C CA . ARG A 1 284 ? 18.204 13.846 1.150 1.00 36.12 284 ARG A CA 1
ATOM 2333 C C . ARG A 1 284 ? 17.969 12.390 1.550 1.00 36.12 284 ARG A C 1
ATOM 2335 O O . ARG A 1 284 ? 16.919 11.836 1.219 1.00 36.12 284 ARG A O 1
ATOM 2342 N N . PHE A 1 285 ? 18.972 11.807 2.209 1.00 34.41 285 PHE A N 1
ATOM 2343 C CA . PHE A 1 285 ? 18.942 10.470 2.812 1.00 34.41 285 PHE A CA 1
ATOM 2344 C C . PHE A 1 285 ? 18.184 10.477 4.141 1.00 34.41 285 PHE A C 1
ATOM 2346 O O . PHE A 1 285 ? 18.287 11.494 4.866 1.00 34.41 285 PHE A O 1
#